Protein AF-A0A0C3IMR5-F1 (afdb_monomer_lite)

Organism: NCBI:txid870435

pLDDT: mean 88.44, std 12.61, range [38.0, 98.62]

Secondary structure (DSSP, 8-state):
----TTSPPPPSS---EEE-TTTTS---SS-TTTHHHHTTEEE-------STTPPTT---TT--TTGGG-----PPPSEEETT-PPPPHHHHHHHHIIIIIIIHHHHHHHHHT----HHHHHEETTTEEE-GGGTTHHHHHHHHHHHTT-TT-HHHHHHHHHHHHHHHHHTBPPBPTTSSBS-PPPHHHHHHHHHHHHHHHHHHHHHHHHHTSTT----TTT--SHHHHHHHS--TTSPBTTHHHHHHHHHHHHHHH-

Sequence (258 aa):
PNVSADMPPRPEFTPFTIPYLCVSKPYDGKGFRTYPERHGWIIHMKDEKCHVLCPPGICRDGMSLADIGHTRQAQPPILSRVDGMPVTASDKVAFLQAWLFFGVLTEVSALCGLELDVEVEFIVGNGSVSTAKLNGLPGRWFAAAVKKNRAGDPALMEHILSIARHAVLMLSEELAKDGTRRFEYTYAECRVLHSLDITARIVALHLLLHVYIPGFMVTNENGWGHERILKSVDWTGRECEGLDQLSDIAQTELAEQG

Foldseek 3Di:
DDDPPPDDPDWPDDKDKAFLLQPVPAAPLPAQPCRQVVVQKDAPAAQPPPDLLAAGRDDCPPPDPVRLQPPLAQDDDRMDGNVRDDDALSNLLNSLLRRLVVVLLSVLCVLLVHDDPLCVQFPDPPRMGMLPVLTCVLVSSQVSNVVVVNQLPLVSLVVLLVSLLVLLRSQFFHADNVSHGPHDDDLSSLVSLVSSLSSSVSSLSSLQSSCPPPPNDDDPVSNRDNSSSCSHSDCVSTDGHSPVVNVVVVVVVVVVVD

Radius of gyration: 18.88 Å; chains: 1; bounding box: 55×48×55 Å

Structure (mmCIF, N/CA/C/O backbone):
data_AF-A0A0C3IMR5-F1
#
_entry.id   AF-A0A0C3IMR5-F1
#
loop_
_atom_site.group_PDB
_atom_site.id
_atom_site.type_symbol
_atom_site.label_atom_id
_atom_site.label_alt_id
_atom_site.label_comp_id
_atom_site.label_asym_id
_atom_site.label_entity_id
_atom_site.label_seq_id
_atom_site.pdbx_PDB_ins_code
_atom_site.Cartn_x
_atom_site.Cartn_y
_atom_site.Cartn_z
_atom_site.occupancy
_atom_site.B_iso_or_equiv
_atom_site.auth_seq_id
_atom_site.auth_comp_id
_atom_site.auth_asym_id
_atom_site.auth_atom_id
_atom_site.pdbx_PDB_model_num
ATOM 1 N N . PRO A 1 1 ? 31.223 -9.316 -0.874 1.00 40.72 1 PRO A N 1
ATOM 2 C CA . PRO A 1 1 ? 30.746 -10.444 -0.039 1.00 40.72 1 PRO A CA 1
ATOM 3 C C . PRO A 1 1 ? 30.031 -11.475 -0.921 1.00 40.72 1 PRO A C 1
ATOM 5 O O . PRO A 1 1 ? 28.923 -11.221 -1.381 1.00 40.72 1 PRO A O 1
ATOM 8 N N . ASN A 1 2 ? 30.713 -12.580 -1.232 1.00 38.00 2 ASN A N 1
ATOM 9 C CA . ASN A 1 2 ? 30.142 -13.677 -2.012 1.00 38.00 2 ASN A CA 1
ATOM 10 C C . ASN A 1 2 ? 29.088 -14.387 -1.160 1.00 38.00 2 ASN A C 1
ATOM 12 O O . ASN A 1 2 ? 29.424 -15.067 -0.193 1.00 38.00 2 ASN A O 1
ATOM 16 N N . VAL A 1 3 ? 27.817 -14.184 -1.497 1.00 44.78 3 VAL A N 1
ATOM 17 C CA . VAL A 1 3 ? 26.710 -14.964 -0.943 1.00 44.78 3 VAL A CA 1
ATOM 18 C C . VAL A 1 3 ? 26.838 -16.373 -1.526 1.00 44.78 3 VAL A C 1
ATOM 20 O O . VAL A 1 3 ? 26.961 -16.525 -2.740 1.00 44.78 3 VAL A O 1
ATOM 23 N N . SER A 1 4 ? 26.902 -17.383 -0.656 1.00 45.69 4 SER A N 1
ATOM 24 C CA . SER A 1 4 ? 26.933 -18.799 -1.041 1.00 45.69 4 SER A CA 1
ATOM 25 C C . SER A 1 4 ? 25.805 -19.107 -2.030 1.00 45.69 4 SER A C 1
ATOM 27 O O . SER A 1 4 ? 24.658 -18.752 -1.763 1.00 45.69 4 SER A O 1
ATOM 29 N N . ALA A 1 5 ? 26.125 -19.776 -3.143 1.00 58.69 5 ALA A N 1
ATOM 30 C CA . ALA A 1 5 ? 25.176 -20.116 -4.207 1.00 58.69 5 ALA A CA 1
ATOM 31 C C . ALA A 1 5 ? 24.024 -21.040 -3.750 1.00 58.69 5 ALA A C 1
ATOM 33 O O . ALA A 1 5 ? 23.028 -21.146 -4.457 1.00 58.69 5 ALA A O 1
ATOM 34 N N . ASP A 1 6 ? 24.141 -21.649 -2.563 1.00 58.91 6 ASP A N 1
ATOM 35 C CA . ASP A 1 6 ? 23.158 -22.581 -1.992 1.00 58.91 6 ASP A CA 1
ATOM 36 C C . ASP A 1 6 ? 22.268 -21.976 -0.895 1.00 58.91 6 ASP A C 1
ATOM 38 O O . ASP A 1 6 ? 21.395 -22.662 -0.359 1.00 58.91 6 ASP A O 1
ATOM 42 N N . MET A 1 7 ? 22.462 -20.708 -0.515 1.00 49.25 7 MET A N 1
ATOM 43 C CA . MET A 1 7 ? 21.574 -20.084 0.467 1.00 49.25 7 MET A CA 1
ATOM 44 C C . MET A 1 7 ? 20.353 -19.506 -0.257 1.00 49.25 7 MET A C 1
ATOM 46 O O . MET A 1 7 ? 20.532 -18.648 -1.128 1.00 49.25 7 MET A O 1
ATOM 50 N N . PRO A 1 8 ? 19.116 -19.927 0.082 1.00 58.31 8 PRO A N 1
ATOM 51 C CA . PRO A 1 8 ? 17.936 -19.293 -0.481 1.00 58.31 8 PRO A CA 1
ATOM 52 C C . PRO A 1 8 ? 17.987 -17.793 -0.165 1.00 58.31 8 PRO A C 1
ATOM 54 O O . PRO A 1 8 ? 18.429 -17.415 0.929 1.00 58.31 8 PRO A O 1
ATOM 57 N N . PRO A 1 9 ? 17.581 -16.927 -1.109 1.00 70.44 9 PRO A N 1
ATOM 58 C CA . PRO A 1 9 ? 17.614 -15.492 -0.888 1.00 70.44 9 PRO A CA 1
ATOM 59 C C . PRO A 1 9 ? 16.839 -15.158 0.387 1.00 70.44 9 PRO A C 1
ATOM 61 O O . PRO A 1 9 ? 15.737 -15.665 0.612 1.00 70.44 9 PRO A O 1
ATOM 64 N N . ARG A 1 10 ? 17.449 -14.333 1.246 1.00 77.81 10 ARG A N 1
ATOM 65 C CA . ARG A 1 10 ? 16.814 -13.862 2.480 1.00 77.81 10 ARG A CA 1
ATOM 66 C C . ARG A 1 10 ? 15.474 -13.210 2.109 1.00 77.81 10 ARG A C 1
ATOM 68 O O . ARG A 1 10 ? 15.490 -12.335 1.242 1.00 77.81 10 ARG A O 1
ATOM 75 N N . PRO A 1 11 ? 14.355 -13.596 2.749 1.00 85.00 11 PRO A N 1
ATOM 76 C CA . PRO A 1 11 ? 13.071 -12.970 2.470 1.00 85.00 11 PRO A CA 1
ATOM 77 C C . PRO A 1 11 ? 13.135 -11.478 2.800 1.00 85.00 11 PRO A C 1
ATOM 79 O O . PRO A 1 11 ? 13.825 -11.071 3.742 1.00 85.00 11 PRO A O 1
ATOM 82 N N . GLU A 1 12 ? 12.406 -10.670 2.036 1.00 87.94 12 GLU A N 1
ATOM 83 C CA . GLU A 1 12 ? 12.331 -9.225 2.229 1.00 87.94 12 GLU A CA 1
ATOM 84 C C . GLU A 1 12 ? 11.765 -8.876 3.615 1.00 87.94 12 GLU A C 1
ATOM 86 O O . 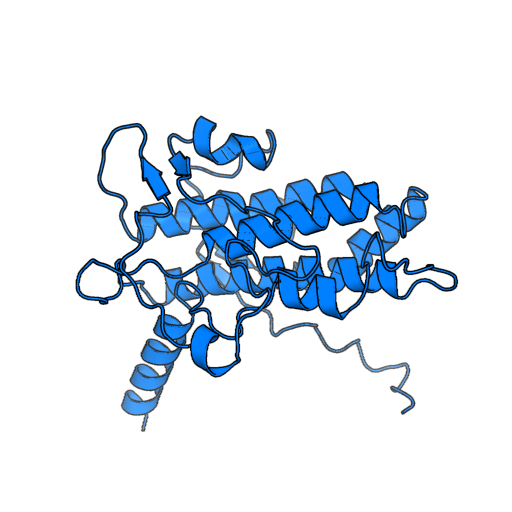GLU A 1 12 ? 12.185 -7.893 4.227 1.00 87.94 12 GLU A O 1
ATOM 91 N N . PHE A 1 13 ? 10.865 -9.713 4.141 1.00 92.56 13 PHE A N 1
ATOM 92 C CA . PHE A 1 13 ? 10.334 -9.626 5.501 1.00 92.56 13 PHE A CA 1
ATOM 93 C C . PHE A 1 13 ? 9.857 -10.997 6.017 1.00 92.56 13 PHE A C 1
ATOM 95 O O . PHE A 1 13 ? 9.664 -11.942 5.248 1.00 92.56 13 PHE A O 1
ATOM 102 N N . THR A 1 14 ? 9.637 -11.114 7.330 1.00 94.06 14 THR A N 1
ATOM 103 C CA . THR A 1 14 ? 9.107 -12.337 7.957 1.00 94.06 14 THR A CA 1
ATOM 104 C C . THR A 1 14 ? 7.616 -12.510 7.634 1.00 94.06 14 THR A C 1
ATOM 106 O O . THR A 1 14 ? 6.819 -11.674 8.060 1.00 94.06 14 THR A O 1
ATOM 109 N N . PRO A 1 15 ? 7.200 -13.579 6.927 1.00 95.56 15 PRO A N 1
ATOM 110 C CA . PRO A 1 15 ? 5.792 -13.824 6.622 1.00 95.56 15 PRO A CA 1
ATOM 111 C C . PRO A 1 15 ? 4.924 -14.023 7.862 1.00 95.56 15 PRO A C 1
ATOM 113 O O . PRO A 1 15 ? 5.365 -14.586 8.862 1.00 95.56 15 PRO A O 1
ATOM 116 N N . PHE A 1 16 ? 3.651 -13.655 7.751 1.00 96.00 16 PHE A N 1
ATOM 117 C CA . PHE A 1 16 ? 2.636 -13.903 8.769 1.00 96.00 16 PHE A CA 1
ATOM 118 C C . PHE A 1 16 ? 1.234 -13.985 8.151 1.00 96.00 16 PHE A C 1
ATOM 120 O O . PHE A 1 16 ? 1.027 -13.649 6.986 1.00 96.00 16 PHE A O 1
ATOM 127 N N . THR A 1 17 ? 0.260 -14.444 8.933 1.00 97.31 17 THR A N 1
ATOM 128 C CA . THR A 1 17 ? -1.151 -14.514 8.526 1.00 97.31 17 THR A CA 1
ATOM 129 C C . THR A 1 17 ? -1.990 -13.461 9.235 1.00 97.31 17 THR A C 1
ATOM 131 O O . THR A 1 17 ? -1.842 -13.264 10.437 1.00 97.31 17 THR A O 1
ATOM 134 N N . ILE A 1 18 ? -2.886 -12.796 8.517 1.00 97.62 18 ILE A N 1
ATOM 135 C CA . ILE A 1 18 ? -3.821 -11.792 9.048 1.00 97.62 18 ILE A CA 1
ATOM 136 C C . ILE A 1 18 ? -5.264 -12.263 8.844 1.00 97.62 18 ILE A C 1
ATOM 138 O O . ILE A 1 18 ? -5.503 -13.070 7.948 1.00 97.62 18 ILE A O 1
ATOM 142 N N . PRO A 1 19 ? -6.243 -11.781 9.623 1.00 97.75 19 PRO A N 1
ATOM 143 C CA . PRO A 1 19 ? -7.647 -12.080 9.349 1.00 97.75 19 PRO A CA 1
ATOM 144 C C . PRO A 1 19 ? -8.103 -11.491 8.005 1.00 97.75 19 PRO A C 1
ATOM 146 O O . PRO A 1 19 ? -7.651 -10.420 7.596 1.00 97.75 19 PRO A O 1
ATOM 149 N N . TYR A 1 20 ? -9.034 -12.167 7.332 1.00 97.44 20 TYR A N 1
ATOM 150 C CA . TYR A 1 20 ? -9.688 -11.673 6.120 1.00 97.44 20 TYR A CA 1
ATOM 151 C C . TYR A 1 20 ? -10.940 -10.858 6.480 1.00 97.44 20 TYR A C 1
ATOM 153 O O . TYR A 1 20 ? -12.072 -11.333 6.397 1.00 97.44 20 TYR A O 1
ATOM 161 N N . LEU A 1 21 ? -10.731 -9.619 6.930 1.00 97.31 21 LEU A N 1
ATOM 162 C CA . LEU A 1 21 ? -11.785 -8.749 7.460 1.00 97.31 21 LEU A CA 1
ATOM 163 C C . LEU A 1 21 ? -12.735 -8.225 6.378 1.00 97.31 21 LEU A C 1
ATOM 165 O O . LEU A 1 21 ? -13.889 -7.918 6.668 1.00 97.31 21 LEU A O 1
ATOM 169 N N . CYS A 1 22 ? -12.286 -8.145 5.126 1.00 96.69 22 CYS A N 1
ATOM 170 C CA . CYS A 1 22 ? -13.098 -7.624 4.029 1.00 96.69 22 CYS A CA 1
ATOM 171 C C . CYS A 1 22 ? -13.888 -8.670 3.234 1.00 96.69 22 CYS A C 1
ATOM 173 O O . CYS A 1 22 ? -14.381 -8.364 2.153 1.00 96.69 22 CYS A O 1
ATOM 175 N N . VAL A 1 23 ? -14.081 -9.876 3.776 1.00 94.06 23 VAL A N 1
ATOM 176 C CA . VAL A 1 23 ? -14.840 -10.958 3.119 1.00 94.06 23 VAL A CA 1
ATOM 177 C C . VAL A 1 23 ? -16.259 -10.548 2.692 1.00 94.06 23 VAL A C 1
ATOM 179 O O . VAL A 1 23 ? -16.765 -11.020 1.680 1.00 94.06 23 VAL A O 1
ATOM 182 N N . SER A 1 24 ? -16.908 -9.646 3.434 1.00 93.19 24 SER A N 1
ATOM 183 C CA . SER A 1 24 ? -18.265 -9.169 3.128 1.00 93.19 24 SER A CA 1
ATOM 184 C C . SER A 1 24 ? -18.311 -8.111 2.020 1.00 93.19 24 SER A C 1
ATOM 186 O O . SER A 1 24 ? -19.357 -7.913 1.402 1.00 93.19 24 SER A O 1
ATOM 188 N N . LYS A 1 25 ? -17.194 -7.416 1.783 1.00 94.88 25 LYS A N 1
ATOM 189 C CA . LYS A 1 25 ? -17.031 -6.353 0.782 1.00 94.88 25 LYS A CA 1
ATOM 190 C C . LYS A 1 25 ? -15.627 -6.460 0.167 1.00 94.88 25 LYS A C 1
ATOM 192 O O . LYS A 1 25 ? -14.770 -5.623 0.470 1.00 94.88 25 LYS A O 1
ATOM 197 N N . PRO A 1 26 ? -15.366 -7.516 -0.625 1.00 95.88 26 PRO A N 1
ATOM 198 C CA . PRO A 1 26 ? -14.057 -7.742 -1.221 1.00 95.88 26 PRO A CA 1
ATOM 199 C C . PRO A 1 26 ? -13.749 -6.688 -2.289 1.00 95.88 26 PRO A C 1
ATOM 201 O O . PRO A 1 26 ? -14.640 -5.990 -2.779 1.00 95.88 26 PRO A O 1
ATOM 204 N N . TYR A 1 27 ? -12.478 -6.596 -2.684 1.00 96.94 27 TYR A N 1
ATOM 205 C CA . TYR A 1 27 ? -12.090 -5.757 -3.814 1.00 96.94 27 TYR A CA 1
ATOM 206 C C . TYR A 1 27 ? -12.767 -6.237 -5.102 1.00 96.94 27 TYR A C 1
ATOM 208 O O . TYR A 1 27 ? -12.747 -7.423 -5.413 1.00 96.94 27 TYR A O 1
ATOM 216 N N . ASP A 1 28 ? -13.347 -5.314 -5.868 1.00 94.81 28 ASP A N 1
ATOM 217 C CA . ASP A 1 28 ? -14.206 -5.655 -7.010 1.00 94.81 28 ASP A CA 1
ATOM 218 C C . ASP A 1 28 ? -13.469 -5.749 -8.356 1.00 94.81 28 ASP A C 1
ATOM 220 O O . ASP A 1 28 ? -14.095 -6.021 -9.381 1.00 94.81 28 ASP A O 1
ATOM 224 N N . GLY A 1 29 ? -12.161 -5.472 -8.381 1.00 94.25 29 GLY A N 1
ATOM 225 C CA . GLY A 1 29 ? -11.344 -5.498 -9.597 1.00 94.25 29 GLY A CA 1
ATOM 226 C C . GLY A 1 29 ? -11.632 -4.370 -10.598 1.00 94.25 29 GLY A C 1
ATOM 227 O O . GLY A 1 29 ? -11.031 -4.348 -11.668 1.00 94.25 29 GLY A O 1
ATOM 228 N N . LYS A 1 30 ? -12.517 -3.409 -10.291 1.00 93.88 30 LYS A N 1
ATOM 229 C CA . LYS A 1 30 ? -12.993 -2.380 -11.246 1.00 93.88 30 LYS A CA 1
ATOM 230 C C . LYS A 1 30 ? -12.206 -1.066 -11.180 1.00 93.88 30 LYS A C 1
ATOM 232 O O . LYS A 1 30 ? -12.743 0.013 -11.438 1.00 93.88 30 LYS A O 1
ATOM 237 N N . GLY A 1 31 ? -10.931 -1.157 -10.823 1.00 94.00 31 GLY A N 1
ATOM 238 C CA . GLY A 1 31 ? -9.993 -0.040 -10.785 1.00 94.00 31 GLY A CA 1
ATOM 239 C C . GLY A 1 31 ? -9.795 0.548 -9.392 1.00 94.00 31 GLY A C 1
ATOM 240 O O . GLY A 1 31 ? -10.754 0.815 -8.654 1.00 94.00 31 GLY A O 1
ATOM 241 N N . PHE A 1 32 ? -8.522 0.789 -9.076 1.00 96.75 32 PHE A N 1
ATOM 242 C CA . PHE A 1 32 ? -8.058 1.194 -7.752 1.00 96.75 32 PHE A CA 1
ATOM 243 C C . PHE A 1 32 ? -8.600 2.559 -7.304 1.00 96.75 32 PHE A C 1
ATOM 245 O O . PHE A 1 32 ? -9.032 2.716 -6.166 1.00 96.75 32 PHE A O 1
ATOM 252 N N . ARG A 1 33 ? -8.601 3.565 -8.188 1.00 95.56 33 ARG A N 1
ATOM 253 C CA . ARG A 1 33 ? -8.923 4.964 -7.829 1.00 95.56 33 ARG A CA 1
ATOM 254 C C . ARG A 1 33 ? -10.390 5.202 -7.498 1.00 95.56 33 ARG A C 1
ATOM 256 O O . ARG A 1 33 ? -10.704 6.055 -6.680 1.00 95.56 33 ARG A O 1
ATOM 263 N N . THR A 1 34 ? -11.272 4.468 -8.157 1.00 96.25 34 THR A N 1
ATOM 264 C CA . THR A 1 34 ? -12.724 4.646 -8.079 1.00 96.25 34 THR A CA 1
ATOM 265 C C . THR A 1 34 ? -13.374 3.664 -7.098 1.00 96.25 34 THR A C 1
ATOM 267 O O . THR A 1 34 ? -14.571 3.762 -6.838 1.00 96.25 34 THR A O 1
ATOM 270 N N . TYR A 1 35 ? -12.598 2.736 -6.520 1.00 97.44 35 TYR A N 1
ATOM 271 C CA . TYR A 1 35 ? -13.080 1.766 -5.534 1.00 97.44 35 TYR A CA 1
ATOM 272 C C . TYR A 1 35 ? -13.760 2.408 -4.310 1.00 97.44 35 TYR A C 1
ATOM 274 O O . TYR A 1 35 ? -14.861 1.957 -3.979 1.00 97.44 35 TYR A O 1
ATOM 282 N N . PRO A 1 36 ? -13.200 3.460 -3.668 1.00 97.19 36 PRO A N 1
ATOM 283 C CA . PRO A 1 36 ? -13.832 4.082 -2.503 1.00 97.19 36 PRO A CA 1
ATOM 284 C C . PRO A 1 36 ? -15.257 4.568 -2.776 1.00 97.19 36 PRO A C 1
ATOM 286 O O . PRO A 1 36 ? -16.185 4.186 -2.065 1.00 97.19 36 PRO A O 1
ATOM 289 N N . GLU A 1 37 ? -15.440 5.336 -3.852 1.00 96.50 37 GLU A N 1
ATOM 290 C CA . GLU A 1 37 ? -16.731 5.915 -4.234 1.00 96.50 37 GLU A CA 1
ATOM 291 C C . GLU A 1 37 ? -17.778 4.822 -4.480 1.00 96.50 37 GLU A C 1
ATOM 293 O O . GLU A 1 37 ? -18.876 4.874 -3.925 1.00 96.50 37 GLU A O 1
ATOM 298 N N . ARG A 1 38 ? -17.405 3.764 -5.217 1.00 96.75 38 ARG A N 1
ATOM 299 C CA . ARG A 1 38 ? -18.288 2.612 -5.469 1.00 96.75 38 ARG A CA 1
ATOM 300 C C . ARG A 1 38 ? -18.726 1.888 -4.196 1.00 96.75 38 ARG A C 1
ATOM 302 O O . ARG A 1 38 ? -19.782 1.264 -4.194 1.00 96.75 38 ARG A O 1
ATOM 309 N N . HIS A 1 39 ? -17.940 1.976 -3.123 1.00 97.06 39 HIS A N 1
ATOM 310 C CA . HIS A 1 39 ? -18.208 1.307 -1.847 1.00 97.06 39 HIS A CA 1
ATOM 311 C C . HIS A 1 39 ? -18.713 2.270 -0.760 1.00 97.06 39 HIS A C 1
ATOM 313 O O . HIS A 1 39 ? -18.765 1.916 0.426 1.00 97.06 39 HIS A O 1
ATOM 319 N N . GLY A 1 40 ? -19.138 3.473 -1.159 1.00 97.00 40 GLY A N 1
ATOM 320 C CA . GLY A 1 40 ? -19.750 4.461 -0.274 1.00 97.00 40 GLY A CA 1
ATOM 321 C C . GLY A 1 40 ? -18.758 5.137 0.669 1.00 97.00 40 GLY A C 1
ATOM 322 O O . GLY A 1 40 ? -19.140 5.502 1.782 1.00 97.00 40 GLY A O 1
ATOM 323 N N . TRP A 1 41 ? -17.501 5.279 0.248 1.00 97.38 41 TRP A N 1
ATOM 324 C CA . TRP A 1 41 ? -16.454 5.988 0.978 1.00 97.38 41 TRP A CA 1
ATOM 325 C C . TRP A 1 41 ? -16.097 7.304 0.294 1.00 97.38 41 TRP A C 1
ATOM 327 O O . TRP A 1 41 ? -15.976 7.382 -0.927 1.00 97.38 41 TRP A O 1
ATOM 337 N N . ILE A 1 42 ? -15.895 8.331 1.112 1.00 96.06 42 ILE A N 1
ATOM 338 C CA . ILE A 1 42 ? -15.412 9.650 0.717 1.00 96.06 42 ILE A CA 1
ATOM 339 C C . ILE A 1 42 ? -13.986 9.785 1.241 1.00 96.06 42 ILE A C 1
ATOM 341 O O . ILE A 1 42 ? -13.739 9.562 2.428 1.00 96.06 42 ILE A O 1
ATOM 345 N N . ILE A 1 43 ? -13.066 10.155 0.350 1.00 94.38 43 ILE A N 1
ATOM 346 C CA . ILE A 1 43 ? -11.666 10.427 0.677 1.00 94.38 43 ILE A CA 1
ATOM 347 C C . ILE A 1 43 ? -11.477 11.941 0.769 1.00 94.38 43 ILE A C 1
ATOM 349 O O . ILE A 1 43 ? -11.697 12.650 -0.215 1.00 94.38 43 ILE A O 1
ATOM 353 N N . HIS A 1 44 ? -11.056 12.437 1.930 1.00 91.25 44 HIS A N 1
ATOM 354 C CA . HIS A 1 44 ? -10.843 13.875 2.154 1.00 91.25 44 HIS A CA 1
ATOM 355 C C . HIS A 1 44 ? -9.402 14.308 1.896 1.00 91.25 44 HIS A C 1
ATOM 357 O O . HIS A 1 44 ? -9.148 15.463 1.561 1.00 91.25 44 HIS A O 1
ATOM 363 N N . MET A 1 45 ? -8.454 13.379 2.017 1.00 86.75 45 MET A N 1
ATOM 364 C CA . MET A 1 45 ? -7.040 13.649 1.780 1.00 86.75 45 MET A CA 1
ATOM 365 C C . MET A 1 45 ? -6.657 13.555 0.304 1.00 86.75 45 MET A C 1
ATOM 367 O O . MET A 1 45 ? -7.047 12.628 -0.409 1.00 86.75 45 MET A O 1
ATOM 371 N N . LYS A 1 46 ? -5.809 14.487 -0.136 1.00 85.12 46 LYS A N 1
ATOM 372 C CA . LYS A 1 46 ? -5.224 14.502 -1.478 1.00 85.12 46 LYS A CA 1
ATOM 373 C C . LYS A 1 46 ? -3.706 14.565 -1.398 1.00 85.12 46 LYS A C 1
ATOM 375 O O . LYS A 1 46 ? -3.133 15.187 -0.510 1.00 85.12 46 LYS A O 1
ATOM 380 N N . ASP A 1 47 ? -3.059 13.890 -2.340 1.00 85.62 47 ASP A N 1
ATOM 381 C CA . ASP A 1 47 ? -1.619 14.014 -2.534 1.00 85.62 47 ASP A CA 1
ATOM 382 C C . ASP A 1 47 ? -1.358 15.228 -3.428 1.00 85.62 47 ASP A C 1
ATOM 384 O O . ASP A 1 47 ? -1.559 15.160 -4.638 1.00 85.62 47 ASP A O 1
ATOM 388 N N . GLU A 1 48 ? -0.939 16.335 -2.818 1.00 77.25 48 GLU A N 1
ATOM 389 C CA . GLU A 1 48 ? -0.698 17.615 -3.499 1.00 77.25 48 GLU A CA 1
ATOM 390 C C . GLU A 1 48 ? 0.450 17.554 -4.523 1.00 77.25 48 GLU A C 1
ATOM 392 O O . GLU A 1 48 ? 0.518 18.390 -5.419 1.00 77.25 48 GLU A O 1
ATOM 397 N N . LYS A 1 49 ? 1.366 16.575 -4.404 1.00 80.69 49 LYS A N 1
ATOM 398 C CA . LYS A 1 49 ? 2.526 16.381 -5.303 1.00 80.69 49 LYS A CA 1
ATOM 399 C C . LYS A 1 49 ? 3.296 17.674 -5.634 1.00 80.69 49 LYS A C 1
ATOM 401 O O . LYS A 1 49 ? 3.786 17.841 -6.747 1.00 80.69 49 LYS A O 1
ATOM 406 N N . CYS A 1 50 ? 3.429 18.578 -4.664 1.00 83.12 50 CYS A N 1
ATOM 407 C CA . CYS A 1 50 ? 3.998 19.910 -4.880 1.00 83.12 50 CYS A CA 1
ATOM 408 C C . CYS A 1 50 ? 5.451 19.893 -5.391 1.00 83.12 50 CYS A C 1
ATOM 410 O O . CYS A 1 50 ? 5.806 20.713 -6.230 1.00 83.12 50 CYS A O 1
ATOM 412 N N . HIS A 1 51 ? 6.273 18.940 -4.935 1.00 86.38 51 HIS A N 1
ATOM 413 C CA . HIS A 1 51 ? 7.637 18.728 -5.425 1.00 86.38 51 HIS A CA 1
ATOM 414 C C . HIS A 1 51 ? 7.950 17.238 -5.555 1.00 86.38 51 HIS A C 1
ATOM 416 O O . HIS A 1 51 ? 7.428 16.413 -4.803 1.00 86.38 51 HIS A O 1
ATOM 422 N N . VAL A 1 52 ? 8.881 16.903 -6.452 1.00 84.38 52 VAL A N 1
ATOM 423 C CA . VAL A 1 52 ? 9.274 15.520 -6.778 1.00 84.38 52 VAL A CA 1
ATOM 424 C C . VAL A 1 52 ? 9.725 14.713 -5.552 1.00 84.38 52 VAL A C 1
ATOM 426 O O . VAL A 1 52 ? 9.478 13.510 -5.485 1.00 84.38 52 VAL A O 1
ATOM 429 N N . LEU A 1 53 ? 10.348 15.372 -4.570 1.00 86.12 53 LEU A N 1
ATOM 430 C CA . LEU A 1 53 ? 10.851 14.746 -3.342 1.00 86.12 53 LEU A CA 1
ATOM 431 C C . LEU A 1 53 ? 9.926 14.922 -2.128 1.00 86.12 53 LEU A C 1
ATOM 433 O O . LEU A 1 53 ? 10.274 14.467 -1.040 1.00 86.12 53 LEU A O 1
ATOM 437 N N . CYS A 1 54 ? 8.774 15.584 -2.264 1.00 86.06 54 CYS A N 1
ATOM 438 C CA . CYS A 1 54 ? 7.864 15.744 -1.132 1.00 86.06 54 CYS A CA 1
ATOM 439 C C . CYS A 1 54 ? 7.137 14.423 -0.826 1.00 86.06 54 CYS A C 1
ATOM 441 O O . CYS A 1 54 ? 6.606 13.791 -1.748 1.00 86.06 54 CYS A O 1
ATOM 443 N N . PRO A 1 55 ? 7.072 13.994 0.447 1.00 84.19 55 PRO A N 1
ATOM 444 C CA . PRO A 1 55 ? 6.283 12.829 0.836 1.00 84.19 55 PRO A CA 1
ATOM 445 C C . PRO A 1 55 ? 4.778 13.062 0.588 1.00 84.19 55 PRO A C 1
ATOM 447 O O . PRO A 1 55 ? 4.347 14.207 0.420 1.00 84.19 55 PRO A O 1
ATOM 450 N N . PRO A 1 56 ? 3.945 12.007 0.557 1.00 85.19 56 PRO A N 1
ATOM 451 C CA . PRO A 1 56 ? 2.515 12.140 0.260 1.00 85.19 56 PRO A CA 1
ATOM 452 C C . PRO A 1 56 ? 1.801 13.083 1.233 1.00 85.19 56 PRO A C 1
ATOM 454 O O . PRO A 1 56 ? 1.819 12.840 2.428 1.00 85.19 56 PRO A O 1
ATOM 457 N N . GLY A 1 57 ? 1.168 14.161 0.775 1.00 81.38 57 GLY A N 1
ATOM 458 C CA . GLY A 1 57 ? 0.384 15.057 1.650 1.00 81.38 57 GLY A CA 1
ATOM 459 C C . GLY A 1 57 ? 1.171 15.980 2.600 1.00 81.38 57 GLY A C 1
ATOM 460 O O . GLY A 1 57 ? 0.548 16.658 3.408 1.00 81.38 57 GLY A O 1
ATOM 461 N N . ILE A 1 58 ? 2.510 16.048 2.524 1.00 78.88 58 ILE A N 1
ATOM 462 C CA . ILE A 1 58 ? 3.308 17.047 3.266 1.00 78.88 58 ILE A CA 1
ATOM 463 C C . ILE A 1 58 ? 4.343 17.675 2.330 1.00 78.88 58 ILE A C 1
ATOM 465 O O . ILE A 1 58 ? 5.171 16.973 1.747 1.00 78.88 58 ILE A O 1
ATOM 469 N N . CYS A 1 59 ? 4.339 19.006 2.229 1.00 82.69 59 CYS A N 1
ATOM 470 C CA . CYS A 1 59 ? 5.426 19.746 1.594 1.00 82.69 59 CYS A CA 1
ATOM 471 C C . CYS A 1 59 ? 6.594 19.879 2.579 1.00 82.69 59 CYS A C 1
ATOM 473 O O . CYS A 1 59 ? 6.390 20.359 3.688 1.00 82.69 59 CYS A O 1
ATOM 475 N N . ARG A 1 60 ? 7.802 19.469 2.177 1.00 76.88 60 ARG A N 1
ATOM 476 C CA . ARG A 1 60 ? 9.040 19.655 2.962 1.00 76.88 60 ARG A CA 1
ATOM 477 C C . ARG A 1 60 ? 9.967 20.723 2.384 1.00 76.88 60 ARG A C 1
ATOM 479 O O . ARG A 1 60 ? 11.076 20.896 2.880 1.00 76.88 60 ARG A O 1
ATOM 486 N N . ASP A 1 61 ? 9.551 21.400 1.319 1.00 78.19 61 ASP A N 1
ATOM 487 C CA . ASP A 1 61 ? 10.381 22.429 0.705 1.00 78.19 61 ASP A CA 1
ATOM 488 C C . ASP A 1 61 ? 10.553 23.621 1.655 1.00 78.19 61 ASP A C 1
ATOM 490 O O . ASP A 1 61 ? 9.585 24.095 2.251 1.00 78.19 61 ASP A O 1
ATOM 494 N N . GLY A 1 62 ? 11.801 24.044 1.857 1.00 71.44 62 GLY A N 1
ATOM 495 C CA . GLY A 1 62 ? 12.158 25.126 2.780 1.00 71.44 62 GLY A CA 1
ATOM 496 C C . GLY A 1 62 ? 11.964 24.846 4.280 1.00 71.44 62 GLY A C 1
ATOM 497 O O . GLY A 1 62 ? 12.214 25.749 5.075 1.00 71.44 62 GLY A O 1
ATOM 498 N N . MET A 1 63 ? 11.552 23.637 4.692 1.00 73.25 63 MET A N 1
ATOM 499 C CA . MET A 1 63 ? 11.389 23.283 6.112 1.00 73.25 63 MET A CA 1
ATOM 500 C C . MET A 1 63 ? 12.710 22.836 6.746 1.00 73.25 63 MET A C 1
ATOM 502 O O . MET A 1 63 ? 13.444 22.026 6.174 1.00 73.25 63 MET A O 1
ATOM 506 N N . SER A 1 64 ? 12.996 23.306 7.963 1.00 69.25 64 SER A N 1
ATOM 507 C CA . SER A 1 64 ? 14.091 22.758 8.766 1.00 69.25 64 SER A CA 1
ATOM 508 C C . SER A 1 64 ? 13.682 21.425 9.410 1.00 69.25 64 SER A C 1
ATOM 510 O O . SER A 1 64 ? 12.498 21.137 9.575 1.00 69.25 64 SER A O 1
ATOM 512 N N . LEU A 1 65 ? 14.654 20.605 9.831 1.00 63.41 65 LEU A N 1
ATOM 513 C CA . LEU A 1 65 ? 14.377 19.364 10.578 1.00 63.41 65 LEU A CA 1
ATOM 514 C C . LEU A 1 65 ? 13.562 19.611 11.862 1.00 63.41 65 LEU A C 1
ATOM 516 O O . LEU A 1 65 ? 12.813 18.730 12.276 1.00 63.41 65 LEU A O 1
ATOM 520 N N . ALA A 1 66 ? 13.684 20.797 12.468 1.00 62.91 66 ALA A N 1
ATOM 521 C CA . ALA A 1 66 ? 12.913 21.180 13.647 1.00 62.91 66 ALA A CA 1
ATOM 522 C C . ALA A 1 66 ? 11.429 21.429 13.317 1.00 62.91 66 ALA A C 1
ATOM 524 O O . ALA A 1 66 ? 10.563 21.124 14.131 1.00 62.91 66 ALA A O 1
ATOM 525 N N . ASP A 1 67 ? 11.119 21.902 12.107 1.00 64.19 67 ASP A N 1
ATOM 526 C CA . ASP A 1 67 ? 9.745 22.209 11.686 1.00 64.19 67 ASP A CA 1
ATOM 527 C C . ASP A 1 67 ? 8.939 20.945 11.342 1.00 64.19 67 ASP A C 1
ATOM 529 O O . ASP A 1 67 ? 7.710 20.941 11.415 1.00 64.19 67 ASP A O 1
ATOM 533 N N . ILE A 1 68 ? 9.626 19.845 11.009 1.00 61.47 68 ILE A N 1
ATOM 534 C CA . ILE A 1 68 ? 9.009 18.566 10.621 1.00 61.47 68 ILE A CA 1
ATOM 535 C C . ILE A 1 68 ? 8.355 17.856 11.825 1.00 61.47 68 ILE A C 1
ATOM 537 O O . ILE A 1 68 ? 7.442 17.057 11.637 1.00 61.47 68 ILE A O 1
ATOM 541 N N . GLY A 1 69 ? 8.781 18.151 13.060 1.00 55.47 69 GLY A N 1
ATOM 542 C CA . GLY A 1 69 ? 8.338 17.441 14.269 1.00 55.47 69 GLY A CA 1
ATOM 543 C C . GLY A 1 69 ? 7.093 17.998 14.975 1.00 55.47 69 GLY A C 1
ATOM 544 O O . GLY A 1 69 ? 6.661 17.410 15.964 1.00 55.47 69 GLY A O 1
ATOM 545 N N . HIS A 1 70 ? 6.524 19.127 14.532 1.00 48.72 70 HIS A N 1
ATOM 546 C CA . HIS A 1 70 ? 5.635 19.942 15.382 1.00 48.72 70 HIS A CA 1
ATOM 547 C C . HIS A 1 70 ? 4.170 20.080 14.947 1.00 48.72 70 HIS A C 1
ATOM 549 O O . HIS A 1 70 ? 3.426 20.844 15.561 1.00 48.72 70 HIS A O 1
ATOM 555 N N . THR A 1 71 ? 3.688 19.325 13.964 1.00 53.16 71 THR A N 1
ATOM 556 C CA . THR A 1 71 ? 2.295 19.453 13.497 1.00 53.16 71 THR A CA 1
ATOM 557 C C . THR A 1 71 ? 1.451 18.203 13.748 1.00 53.16 71 THR A C 1
ATOM 559 O O . THR A 1 71 ? 0.753 17.724 12.860 1.00 53.16 71 THR A O 1
ATOM 562 N N . ARG A 1 72 ? 1.397 17.738 15.009 1.00 55.81 72 ARG A N 1
ATOM 563 C CA . ARG A 1 72 ? 0.239 16.971 15.522 1.00 55.81 72 ARG A CA 1
ATOM 564 C C . ARG A 1 72 ? -0.959 17.912 15.686 1.00 55.81 72 ARG A C 1
ATOM 566 O O . ARG A 1 72 ? -1.386 18.230 16.791 1.00 55.81 72 ARG A O 1
ATOM 573 N N . GLN A 1 73 ? -1.447 18.452 14.578 1.00 58.38 73 GLN A N 1
ATOM 574 C CA . GLN A 1 73 ? -2.693 19.205 14.573 1.00 58.38 73 GLN A CA 1
ATOM 575 C C . GLN A 1 73 ? -3.832 18.255 14.247 1.00 58.38 73 GLN A C 1
ATOM 577 O O . GLN A 1 73 ? -3.683 17.364 13.413 1.00 58.38 73 GLN A O 1
ATOM 582 N N . ALA A 1 74 ? -4.972 18.467 14.897 1.00 62.12 74 ALA A N 1
ATOM 583 C CA . ALA A 1 74 ? -6.204 17.779 14.562 1.00 62.12 74 ALA A CA 1
ATOM 584 C C . ALA A 1 74 ? -6.509 17.983 13.073 1.00 62.12 74 ALA A C 1
ATOM 586 O O . ALA A 1 74 ? -6.805 19.100 12.641 1.00 62.12 74 ALA A O 1
ATOM 587 N N . GLN A 1 75 ? -6.409 16.912 12.292 1.00 65.81 75 GLN A N 1
ATOM 588 C CA . GLN A 1 75 ? -6.744 16.942 10.877 1.00 65.81 75 GLN A CA 1
ATOM 589 C C . GLN A 1 75 ? -8.216 16.561 10.682 1.00 65.81 75 GLN A C 1
ATOM 591 O O . GLN A 1 75 ? -8.791 15.831 11.499 1.00 65.81 75 GLN A O 1
ATOM 596 N N . PRO A 1 76 ? -8.874 17.068 9.625 1.00 73.19 76 PRO A N 1
ATOM 597 C CA . PRO A 1 76 ? -10.160 16.523 9.217 1.00 73.19 76 PRO A CA 1
ATOM 598 C C . PRO A 1 76 ? -10.044 15.003 8.982 1.00 73.19 76 PRO A C 1
ATOM 600 O O . PRO A 1 76 ? -8.959 14.529 8.639 1.00 73.19 76 PRO A O 1
ATOM 603 N N . PRO A 1 77 ? -11.142 14.239 9.163 1.00 84.38 77 PRO A N 1
ATOM 604 C CA . PRO A 1 77 ? -11.135 12.798 8.928 1.00 84.38 77 PRO A CA 1
ATOM 605 C C . PRO A 1 77 ? -10.563 12.478 7.548 1.00 84.38 77 PRO A C 1
ATOM 607 O O . PRO A 1 77 ? -10.946 13.129 6.579 1.00 84.38 77 PRO A O 1
ATOM 610 N N . ILE A 1 78 ? -9.712 11.460 7.437 1.00 90.06 78 ILE A N 1
ATOM 611 C CA . ILE A 1 78 ? -9.196 11.010 6.131 1.00 90.06 78 ILE A CA 1
ATOM 612 C C . ILE A 1 78 ? -10.334 10.380 5.325 1.00 90.06 78 ILE A C 1
ATOM 614 O O . ILE A 1 78 ? -10.453 10.602 4.116 1.00 90.06 78 ILE A O 1
ATOM 618 N N . LEU A 1 79 ? -11.191 9.629 6.019 1.00 93.06 79 LEU A N 1
ATOM 619 C CA . LEU A 1 79 ? -12.280 8.843 5.457 1.00 93.06 79 LEU A CA 1
ATOM 620 C C . LEU A 1 79 ? -13.616 9.219 6.102 1.00 93.06 79 LEU A C 1
ATOM 622 O O . LEU A 1 79 ? -13.715 9.399 7.316 1.00 93.06 79 LEU A O 1
ATOM 626 N N . SER A 1 80 ? -14.677 9.263 5.302 1.00 94.75 80 SER A N 1
ATOM 627 C CA . SER A 1 80 ? -16.051 9.249 5.814 1.00 94.75 80 SER A CA 1
ATOM 628 C C . SER A 1 80 ? -16.966 8.398 4.942 1.00 94.75 80 SER A C 1
ATOM 630 O O . SER A 1 80 ? -16.636 8.063 3.805 1.00 94.75 80 SER A O 1
ATOM 632 N N . ARG A 1 81 ? -18.140 8.051 5.469 1.00 96.69 81 ARG A N 1
ATOM 633 C CA . ARG A 1 81 ? -19.164 7.318 4.724 1.00 96.69 81 ARG A CA 1
ATOM 634 C C . ARG A 1 81 ? -20.086 8.274 3.968 1.00 96.69 81 ARG A C 1
ATOM 636 O O . ARG A 1 81 ? -20.420 9.342 4.477 1.00 96.69 81 ARG A O 1
ATOM 643 N N . VAL A 1 82 ? -20.527 7.873 2.775 1.00 96.56 82 VAL A N 1
ATOM 644 C CA . VAL A 1 82 ? -21.526 8.616 1.976 1.00 96.56 82 VAL A CA 1
ATOM 645 C C . VAL A 1 82 ? -22.900 8.617 2.653 1.00 96.56 82 VAL A C 1
ATOM 647 O O . VAL A 1 82 ? -23.626 9.601 2.575 1.00 96.56 82 VAL A O 1
ATOM 650 N N . ASP A 1 83 ? -23.238 7.531 3.349 1.00 95.56 83 ASP A N 1
ATOM 651 C CA . ASP A 1 83 ? -24.490 7.376 4.102 1.00 95.56 83 ASP A CA 1
ATOM 652 C C . ASP A 1 83 ? -24.531 8.206 5.405 1.00 95.56 83 ASP A C 1
ATOM 654 O O . ASP A 1 83 ? -25.545 8.213 6.099 1.00 95.56 83 ASP A O 1
ATOM 658 N N . GLY A 1 84 ? -23.447 8.919 5.735 1.00 94.12 84 GLY A N 1
ATOM 659 C CA . GLY A 1 84 ? -23.329 9.731 6.946 1.00 94.12 84 GLY A CA 1
ATOM 660 C C . GLY A 1 84 ? -23.128 8.924 8.231 1.00 94.12 84 GLY A C 1
ATOM 661 O O . GLY A 1 84 ? -23.023 9.525 9.301 1.00 94.12 84 GLY A O 1
ATOM 662 N N . MET A 1 85 ? -23.047 7.591 8.153 1.00 95.00 85 MET A N 1
ATOM 663 C CA . MET A 1 85 ? -22.828 6.756 9.327 1.00 95.00 85 MET A CA 1
ATOM 664 C C . MET A 1 85 ? -21.416 6.965 9.893 1.00 95.00 85 MET A C 1
ATOM 666 O O . MET A 1 85 ? -20.459 7.152 9.129 1.00 95.00 85 MET A O 1
ATOM 670 N N . PRO A 1 86 ? -21.255 6.913 11.229 1.00 93.88 86 PRO A N 1
ATOM 671 C CA . PRO A 1 86 ? -19.939 6.936 11.849 1.00 93.88 86 PRO A CA 1
ATOM 672 C C . PRO A 1 86 ? -19.061 5.798 11.323 1.00 93.88 86 PRO A C 1
ATOM 674 O O . PRO A 1 86 ? -19.520 4.669 11.168 1.00 93.88 86 PRO A O 1
ATOM 677 N N . VAL A 1 87 ? -17.788 6.096 11.073 1.00 94.62 87 VAL A N 1
ATOM 678 C CA . VAL A 1 87 ? -16.786 5.083 10.725 1.00 94.62 87 VAL A CA 1
ATOM 679 C C . VAL A 1 87 ? -16.330 4.404 12.012 1.00 94.62 87 VAL A C 1
ATOM 681 O O . VAL A 1 87 ? -15.883 5.092 12.928 1.00 94.62 87 VAL A O 1
ATOM 684 N N . THR A 1 88 ? -16.426 3.077 12.082 1.00 95.62 88 THR A N 1
ATOM 685 C CA . THR A 1 88 ? -15.808 2.284 13.157 1.00 95.62 88 THR A CA 1
ATOM 686 C C . THR A 1 88 ? -14.383 1.866 12.778 1.00 95.62 88 THR A C 1
ATOM 688 O O . THR A 1 88 ? -14.024 1.870 11.597 1.00 95.62 88 THR A O 1
ATOM 691 N N . ALA A 1 89 ? -13.570 1.481 13.769 1.00 95.19 89 ALA A N 1
ATOM 692 C CA . ALA A 1 89 ? -12.224 0.948 13.536 1.00 95.19 89 ALA A CA 1
ATOM 693 C C . ALA A 1 89 ? -12.263 -0.258 12.580 1.00 95.19 89 ALA A C 1
ATOM 695 O O . ALA A 1 89 ? -11.580 -0.265 11.554 1.00 95.19 89 ALA A O 1
ATOM 696 N N . SER A 1 90 ? -13.152 -1.218 12.845 1.00 96.56 90 SER A N 1
ATOM 697 C CA . SER A 1 90 ? -13.301 -2.421 12.025 1.00 96.56 90 SER A CA 1
ATOM 698 C C . SER A 1 90 ? -13.791 -2.121 10.607 1.00 96.56 90 SER A C 1
ATOM 700 O O . SER A 1 90 ? -13.272 -2.707 9.656 1.00 96.56 90 SER A O 1
ATOM 702 N N . ASP A 1 91 ? -14.726 -1.175 10.431 1.00 95.88 91 ASP A N 1
ATOM 703 C CA . ASP A 1 91 ? -15.162 -0.743 9.095 1.00 95.88 91 ASP A CA 1
ATOM 704 C C . ASP A 1 91 ? -14.000 -0.152 8.293 1.00 95.88 91 ASP A C 1
ATOM 706 O O . ASP A 1 91 ? -13.828 -0.487 7.117 1.00 95.88 91 ASP A O 1
ATOM 710 N N . LYS A 1 92 ? -13.193 0.712 8.928 1.00 96.44 92 LYS A N 1
ATOM 711 C CA . LYS A 1 92 ? -12.011 1.324 8.312 1.00 96.44 92 LYS A CA 1
ATOM 712 C C . LYS A 1 92 ? -10.997 0.255 7.920 1.00 96.44 92 LYS A C 1
ATOM 714 O O . LYS A 1 92 ? -10.593 0.218 6.760 1.00 96.44 92 LYS A O 1
ATOM 719 N N . VAL A 1 93 ? -10.616 -0.641 8.832 1.00 97.56 93 VAL A N 1
ATOM 720 C CA . VAL A 1 93 ? -9.590 -1.659 8.549 1.00 97.56 93 VAL A CA 1
ATOM 721 C C . VAL A 1 93 ? -10.053 -2.644 7.476 1.00 97.56 93 VAL A C 1
ATOM 723 O O . VAL A 1 93 ? -9.284 -2.941 6.563 1.00 97.56 93 VAL A O 1
ATOM 726 N N . ALA A 1 94 ? -11.307 -3.106 7.512 1.00 98.06 94 ALA A N 1
ATOM 727 C CA . ALA A 1 94 ? -11.845 -3.969 6.461 1.00 98.06 94 ALA A CA 1
ATOM 728 C C . ALA A 1 94 ? -11.842 -3.256 5.098 1.00 98.06 94 ALA A C 1
ATOM 730 O O . ALA A 1 94 ? -11.365 -3.800 4.101 1.00 98.06 94 ALA A O 1
ATOM 731 N N . PHE A 1 95 ? -12.301 -2.005 5.041 1.00 98.19 95 PHE A N 1
ATOM 732 C CA . PHE A 1 95 ? -12.259 -1.224 3.808 1.00 98.19 95 PHE A CA 1
ATOM 733 C C . PHE A 1 95 ? -10.831 -1.038 3.275 1.00 98.19 95 PHE A C 1
ATOM 735 O O . PHE A 1 95 ? -10.579 -1.289 2.093 1.00 98.19 95 PHE A O 1
ATOM 742 N N . LEU A 1 96 ? -9.891 -0.650 4.140 1.00 98.06 96 LEU A N 1
ATOM 743 C CA . LEU A 1 96 ? -8.489 -0.470 3.776 1.00 98.06 96 LEU A CA 1
ATOM 744 C C . LEU A 1 96 ? -7.833 -1.791 3.358 1.00 98.06 96 LEU A C 1
ATOM 746 O O . LEU A 1 96 ? -7.023 -1.786 2.440 1.00 98.06 96 LEU A O 1
ATOM 750 N N . GLN A 1 97 ? -8.207 -2.930 3.944 1.00 98.31 97 GLN A N 1
ATOM 751 C CA . GLN A 1 97 ? -7.718 -4.235 3.499 1.00 98.31 97 GLN A CA 1
ATOM 752 C C . GLN A 1 97 ? -8.188 -4.558 2.080 1.00 98.31 97 GLN A C 1
ATOM 754 O O . GLN A 1 97 ? -7.375 -4.929 1.236 1.00 98.31 97 GLN A O 1
ATOM 759 N N . ALA A 1 98 ? -9.480 -4.384 1.783 1.00 98.44 98 ALA A N 1
ATOM 760 C CA . ALA A 1 98 ? -9.986 -4.562 0.422 1.00 98.44 98 ALA A CA 1
ATOM 761 C C . ALA A 1 98 ? -9.235 -3.663 -0.566 1.00 98.44 98 ALA A C 1
ATOM 763 O O . ALA A 1 98 ? -8.756 -4.106 -1.606 1.00 98.44 98 ALA A O 1
ATOM 764 N N . TRP A 1 99 ? -9.089 -2.391 -0.219 1.00 98.31 99 TRP A N 1
ATOM 765 C CA . TRP A 1 99 ? -8.576 -1.404 -1.149 1.00 98.31 99 TRP A CA 1
ATOM 766 C C . TRP A 1 99 ? -7.050 -1.404 -1.277 1.00 98.31 99 TRP A C 1
ATOM 768 O O . TRP A 1 99 ? -6.518 -1.483 -2.383 1.00 98.31 99 TRP A O 1
ATOM 778 N N . LEU A 1 100 ? -6.334 -1.309 -0.160 1.00 98.06 100 LEU A N 1
ATOM 779 C CA . LEU A 1 100 ? -4.889 -1.095 -0.139 1.00 98.06 100 LEU A CA 1
ATOM 780 C C . LEU A 1 100 ? -4.085 -2.394 -0.168 1.00 98.06 100 LEU A C 1
ATOM 782 O O . LEU A 1 100 ? -2.969 -2.375 -0.672 1.00 98.06 100 LEU A O 1
ATOM 786 N N . PHE A 1 101 ? -4.625 -3.514 0.324 1.00 98.31 101 PHE A N 1
ATOM 787 C CA . PHE A 1 101 ? -3.974 -4.814 0.136 1.00 98.31 101 PHE A CA 1
ATOM 788 C C . PHE A 1 101 ? -4.321 -5.342 -1.255 1.00 98.31 101 PHE A C 1
ATOM 790 O O . PHE A 1 101 ? -3.499 -5.335 -2.168 1.00 98.31 101 PHE A O 1
ATOM 797 N N . PHE A 1 102 ? -5.578 -5.736 -1.458 1.00 98.31 102 PHE A N 1
ATOM 798 C CA . PHE A 1 102 ? -5.978 -6.430 -2.679 1.00 98.31 102 PHE A CA 1
ATOM 799 C C . PHE A 1 102 ? -6.025 -5.507 -3.900 1.00 98.31 102 PHE A C 1
ATOM 801 O O . PHE A 1 102 ? -5.581 -5.901 -4.981 1.00 98.31 102 PHE A O 1
ATOM 808 N N . GLY A 1 103 ? -6.490 -4.265 -3.740 1.00 98.19 103 GLY A N 1
ATOM 809 C CA . GLY A 1 103 ? -6.529 -3.306 -4.842 1.00 98.19 103 GLY A CA 1
ATOM 810 C C . GLY A 1 103 ? -5.146 -2.896 -5.347 1.00 98.19 103 GLY A C 1
ATOM 811 O O . GLY A 1 103 ? -4.937 -2.891 -6.559 1.00 98.19 103 GLY A O 1
ATOM 812 N N . VAL A 1 104 ? -4.178 -2.630 -4.459 1.00 98.44 104 VAL A N 1
ATOM 813 C CA . VAL A 1 104 ? -2.790 -2.321 -4.868 1.00 98.44 104 VAL A CA 1
ATOM 814 C C . VAL A 1 104 ? -2.151 -3.518 -5.563 1.00 98.44 104 VAL A C 1
ATOM 816 O O . VAL A 1 104 ? -1.582 -3.352 -6.642 1.00 98.44 104 VAL A O 1
ATOM 819 N N . LEU A 1 105 ? -2.269 -4.720 -4.987 1.00 98.50 105 LEU A N 1
ATOM 820 C CA . LEU A 1 105 ? -1.703 -5.932 -5.582 1.00 98.50 105 LEU A CA 1
ATOM 821 C C . LEU A 1 105 ? -2.274 -6.195 -6.977 1.00 98.50 105 LEU A C 1
ATOM 823 O O . LEU A 1 105 ? -1.512 -6.483 -7.900 1.00 98.50 105 LEU A O 1
ATOM 827 N N . THR A 1 106 ? -3.588 -6.045 -7.148 1.00 98.12 106 THR A N 1
ATOM 828 C CA . THR A 1 106 ? -4.260 -6.226 -8.442 1.00 98.12 106 THR A CA 1
ATOM 829 C C . THR A 1 106 ? -3.797 -5.183 -9.459 1.00 98.12 106 THR A C 1
ATOM 831 O O . THR A 1 106 ? -3.376 -5.531 -10.562 1.00 98.12 106 THR A O 1
ATOM 834 N N . GLU A 1 107 ? -3.833 -3.902 -9.089 1.00 98.25 107 GLU A N 1
ATOM 835 C CA . GLU A 1 107 ? -3.544 -2.791 -10.000 1.00 98.25 107 GLU A CA 1
ATOM 836 C C . GLU A 1 107 ? -2.072 -2.780 -10.436 1.00 98.25 107 GLU A C 1
ATOM 838 O O . GLU A 1 107 ? -1.776 -2.699 -11.627 1.00 98.25 107 GLU A O 1
ATOM 843 N N . VAL A 1 108 ? -1.132 -2.927 -9.495 1.00 98.50 108 VAL A N 1
ATOM 844 C CA . VAL A 1 108 ? 0.307 -2.946 -9.809 1.00 98.50 108 VAL A CA 1
ATOM 845 C C . VAL A 1 108 ? 0.662 -4.173 -10.652 1.00 98.50 108 VAL A C 1
ATOM 847 O O . VAL A 1 108 ? 1.420 -4.051 -11.615 1.00 98.50 108 VAL A O 1
ATOM 850 N N . SER A 1 109 ? 0.063 -5.336 -10.373 1.00 98.50 109 SER A N 1
ATOM 851 C CA . SER A 1 109 ? 0.255 -6.531 -11.207 1.00 98.50 109 SER A CA 1
ATOM 852 C C . SER A 1 109 ? -0.220 -6.307 -12.638 1.00 98.50 109 SER A C 1
ATOM 854 O O . SER A 1 109 ? 0.530 -6.578 -13.579 1.00 98.50 109 SER A O 1
ATOM 856 N N . ALA A 1 110 ? -1.416 -5.738 -12.808 1.00 98.00 110 ALA A N 1
ATOM 857 C CA . ALA A 1 110 ? -1.966 -5.421 -14.120 1.00 98.00 110 ALA A CA 1
ATOM 858 C C . ALA A 1 110 ? -1.081 -4.423 -14.889 1.00 98.00 110 ALA A C 1
ATOM 860 O O . ALA A 1 110 ? -0.783 -4.644 -16.065 1.00 98.00 110 ALA A O 1
ATOM 861 N N . LEU A 1 111 ? -0.585 -3.370 -14.225 1.00 98.31 111 LEU A N 1
ATOM 862 C CA . LEU A 1 111 ? 0.323 -2.385 -14.827 1.00 98.31 111 LEU A CA 1
ATOM 863 C C . LEU A 1 111 ? 1.633 -3.016 -15.324 1.00 98.31 111 LEU A C 1
ATOM 865 O O . LEU A 1 111 ? 2.115 -2.668 -16.409 1.00 98.31 111 LEU A O 1
ATOM 869 N N . CYS A 1 112 ? 2.175 -3.969 -14.568 1.00 98.38 112 CYS A N 1
ATOM 870 C CA . CYS A 1 112 ? 3.376 -4.724 -14.928 1.00 98.38 112 CYS A CA 1
ATOM 871 C C . CYS A 1 112 ? 3.117 -5.823 -15.972 1.00 98.38 112 CYS A C 1
ATOM 873 O O . CYS A 1 112 ? 4.065 -6.382 -16.523 1.00 98.38 112 CYS A O 1
ATOM 875 N N . GLY A 1 113 ? 1.853 -6.143 -16.263 1.00 97.88 113 GLY A N 1
ATOM 876 C CA . GLY A 1 113 ? 1.476 -7.264 -17.123 1.00 97.88 113 GLY A CA 1
ATOM 877 C C . GLY A 1 113 ? 1.714 -8.632 -16.478 1.00 97.88 113 GLY A C 1
ATOM 878 O O . GLY A 1 113 ? 1.978 -9.597 -17.198 1.00 97.88 113 GLY A O 1
ATOM 879 N N . LEU A 1 114 ? 1.666 -8.702 -15.144 1.00 98.19 114 LEU A N 1
ATOM 880 C CA . LEU A 1 114 ? 1.681 -9.941 -14.373 1.00 98.19 114 LEU A CA 1
ATOM 881 C C . LEU A 1 114 ? 0.238 -10.412 -14.156 1.00 98.19 114 LEU A C 1
ATOM 883 O O . LEU A 1 114 ? -0.558 -9.707 -13.541 1.00 98.19 114 LEU A O 1
ATOM 887 N N . GLU A 1 115 ? -0.080 -11.619 -14.618 1.00 96.44 115 GLU A N 1
ATOM 888 C CA . GLU A 1 115 ? -1.308 -12.310 -14.221 1.00 96.44 115 GLU A CA 1
ATOM 889 C C . GLU A 1 115 ? -1.134 -12.790 -12.776 1.00 96.44 115 GLU A C 1
ATOM 891 O O . GLU A 1 115 ? -0.331 -13.685 -12.502 1.00 96.44 115 GLU A O 1
ATOM 896 N N . LEU A 1 116 ? -1.825 -12.126 -11.850 1.00 95.81 116 LEU A N 1
ATOM 897 C CA . LEU A 1 116 ? -1.802 -12.430 -10.424 1.00 95.81 116 LEU A CA 1
ATOM 898 C C . LEU A 1 116 ? -3.199 -12.883 -10.001 1.00 95.81 116 LEU A C 1
ATOM 900 O O . LEU A 1 116 ? -4.141 -12.091 -10.039 1.00 95.81 116 LEU A O 1
ATOM 904 N N . ASP A 1 117 ? -3.320 -14.138 -9.578 1.00 94.62 117 ASP A N 1
ATOM 905 C CA . ASP A 1 117 ? -4.540 -14.638 -8.948 1.00 94.62 117 ASP A CA 1
ATOM 906 C C . ASP A 1 117 ? -4.468 -14.351 -7.448 1.00 94.62 117 ASP A C 1
ATOM 908 O O . ASP A 1 117 ? -3.851 -15.072 -6.663 1.00 94.62 117 ASP A O 1
ATOM 912 N N . VAL A 1 118 ? -5.050 -13.221 -7.062 1.00 92.25 118 VAL A N 1
ATOM 913 C CA . VAL A 1 118 ? -4.961 -12.705 -5.699 1.00 92.25 118 VAL A CA 1
ATOM 914 C C . VAL A 1 118 ? -5.680 -13.611 -4.695 1.00 92.25 118 VAL A C 1
ATOM 916 O O . VAL A 1 118 ? -5.212 -13.760 -3.565 1.00 92.25 118 VAL A O 1
ATOM 919 N N . GLU A 1 119 ? -6.786 -14.239 -5.097 1.00 90.06 119 GLU A N 1
ATOM 920 C CA . GLU A 1 119 ? -7.533 -15.143 -4.224 1.00 90.06 119 GLU A CA 1
ATOM 921 C C . GLU A 1 119 ? -6.713 -16.400 -3.941 1.00 90.06 119 GLU A C 1
ATOM 923 O O . GLU A 1 119 ? -6.500 -16.744 -2.780 1.00 90.06 119 GLU A O 1
ATOM 928 N N . VAL A 1 120 ? -6.176 -17.032 -4.988 1.00 92.81 120 VAL A N 1
ATOM 929 C CA . VAL A 1 120 ? -5.379 -18.260 -4.858 1.00 92.81 120 VAL A CA 1
ATOM 930 C C . VAL A 1 120 ? -4.050 -18.013 -4.143 1.00 92.81 120 VAL A C 1
ATOM 932 O O . VAL A 1 120 ? -3.582 -18.869 -3.390 1.00 92.81 120 VAL A O 1
ATOM 935 N N . GLU A 1 121 ? -3.405 -16.870 -4.379 1.00 95.50 121 GLU A N 1
ATOM 936 C CA . GLU A 1 121 ? -2.078 -16.608 -3.819 1.00 95.50 121 GLU A CA 1
ATOM 937 C C . GLU A 1 121 ? -2.106 -16.120 -2.366 1.00 95.50 121 GLU A C 1
ATOM 939 O O . GLU A 1 121 ? -1.185 -16.443 -1.607 1.00 95.50 121 GLU A O 1
ATOM 944 N N . PHE A 1 122 ? -3.124 -15.352 -1.969 1.00 96.50 122 PHE A N 1
ATOM 945 C CA . PHE A 1 122 ? -3.119 -14.663 -0.677 1.00 96.50 122 PHE A CA 1
ATOM 946 C C . PHE A 1 122 ? -4.187 -15.156 0.293 1.00 96.50 122 PHE A C 1
ATOM 948 O O . PHE A 1 122 ? -3.934 -15.115 1.497 1.00 96.50 122 PHE A O 1
ATOM 955 N N . ILE A 1 123 ? -5.346 -15.635 -0.165 1.00 95.38 123 ILE A N 1
ATOM 956 C CA . ILE A 1 123 ? -6.389 -16.125 0.742 1.00 95.38 123 ILE A CA 1
ATOM 957 C C . ILE A 1 123 ? -6.060 -17.565 1.126 1.00 95.38 123 ILE A C 1
ATOM 959 O O . ILE A 1 123 ? -5.968 -18.460 0.289 1.00 95.38 123 ILE A O 1
ATOM 963 N N . VAL A 1 124 ? -5.884 -17.798 2.423 1.00 92.56 124 VAL A N 1
ATOM 964 C CA . VAL A 1 124 ? -5.692 -19.139 2.978 1.00 92.56 124 VAL A CA 1
ATOM 965 C C . VAL A 1 124 ? -6.970 -19.587 3.683 1.00 92.56 124 VAL A C 1
ATOM 967 O O . VAL A 1 124 ? -7.813 -18.772 4.065 1.00 92.56 124 VAL A O 1
ATOM 970 N N . GLY A 1 125 ? -7.137 -20.902 3.849 1.00 82.88 125 GLY A N 1
ATOM 971 C CA . GLY A 1 125 ? -8.296 -21.461 4.548 1.00 82.88 125 GLY A CA 1
ATOM 972 C C . GLY A 1 125 ? -8.528 -20.816 5.923 1.00 82.88 125 GLY A C 1
ATOM 973 O O . GLY A 1 125 ? -7.602 -20.291 6.541 1.00 82.88 125 GLY A O 1
ATOM 974 N N . ASN A 1 126 ? -9.769 -20.893 6.412 1.00 83.94 126 ASN A N 1
ATOM 975 C CA . ASN A 1 126 ? -10.201 -20.367 7.717 1.00 83.94 126 ASN A CA 1
ATOM 976 C C . ASN A 1 126 ? -10.298 -18.830 7.810 1.00 83.94 126 ASN A C 1
ATOM 978 O O . ASN A 1 126 ? -10.090 -18.263 8.880 1.00 83.94 126 ASN A O 1
ATOM 982 N N . GLY A 1 127 ? -10.614 -18.141 6.708 1.00 91.50 127 GLY A N 1
ATOM 983 C CA . GLY A 1 127 ? -10.877 -16.695 6.737 1.00 91.50 127 GLY A CA 1
ATOM 984 C C . GLY A 1 127 ? -9.634 -15.866 7.062 1.00 91.50 127 GLY A C 1
ATOM 985 O O . GLY A 1 127 ? -9.713 -14.890 7.806 1.00 91.50 127 GLY A O 1
ATOM 986 N N . SER A 1 128 ? -8.478 -16.279 6.543 1.00 96.56 128 SER A N 1
ATOM 987 C CA . SER A 1 128 ? -7.193 -15.620 6.769 1.00 96.56 128 SER A CA 1
ATOM 988 C C . SER A 1 128 ? -6.502 -15.290 5.447 1.00 96.56 128 SER A C 1
ATOM 990 O O . SER A 1 128 ? -6.776 -15.886 4.409 1.00 96.56 128 SER A O 1
ATOM 992 N N . VAL A 1 129 ? -5.572 -14.343 5.495 1.00 97.69 129 VAL A N 1
ATOM 993 C CA . VAL A 1 129 ? -4.737 -13.911 4.374 1.00 97.69 129 VAL A CA 1
ATOM 994 C C . VAL A 1 129 ? -3.276 -14.136 4.752 1.00 97.69 129 VAL A C 1
ATOM 996 O O . VAL A 1 129 ? -2.856 -13.778 5.851 1.00 97.69 129 VAL A O 1
ATOM 999 N N . SER A 1 130 ? -2.491 -14.740 3.867 1.00 97.50 130 SER A N 1
ATOM 1000 C CA . SER A 1 130 ? -1.054 -14.946 4.051 1.00 97.50 130 SER A CA 1
ATOM 1001 C C . SER A 1 130 ? -0.258 -13.839 3.374 1.00 97.50 130 SER A C 1
ATOM 1003 O O . SER A 1 130 ? -0.455 -13.561 2.195 1.00 97.50 130 SER A O 1
ATOM 1005 N N . THR A 1 131 ? 0.707 -13.249 4.080 1.00 97.75 131 THR A N 1
ATOM 1006 C CA . THR A 1 131 ? 1.635 -12.276 3.485 1.00 97.75 131 THR A CA 1
ATOM 1007 C C . THR A 1 131 ? 2.813 -12.943 2.774 1.00 97.75 131 THR A C 1
ATOM 1009 O O . THR A 1 131 ? 3.569 -12.272 2.081 1.00 97.75 131 THR A O 1
ATOM 1012 N N . ALA A 1 132 ? 2.972 -14.270 2.866 1.00 96.62 132 ALA A N 1
ATOM 1013 C CA . ALA A 1 132 ? 4.157 -14.973 2.364 1.00 96.62 132 ALA A CA 1
ATOM 1014 C C . ALA A 1 132 ? 4.458 -14.723 0.878 1.00 96.62 132 ALA A C 1
ATOM 1016 O O . ALA A 1 132 ? 5.626 -14.639 0.504 1.00 96.62 132 ALA A O 1
ATOM 1017 N N . LYS A 1 133 ? 3.424 -14.574 0.039 1.00 96.88 133 LYS A N 1
ATOM 1018 C CA . LYS A 1 133 ? 3.562 -14.337 -1.407 1.00 96.88 133 LYS A CA 1
ATOM 1019 C C . LYS A 1 133 ? 3.934 -12.904 -1.785 1.00 96.88 133 LYS A C 1
ATOM 1021 O O . LYS A 1 133 ? 4.206 -12.655 -2.955 1.00 96.88 133 LYS A O 1
ATOM 1026 N N . LEU A 1 134 ? 3.999 -11.981 -0.822 1.00 97.25 134 LEU A N 1
ATOM 1027 C CA . LEU A 1 134 ? 4.595 -10.666 -1.056 1.00 97.25 134 LEU A CA 1
ATOM 1028 C C . LEU A 1 134 ? 6.122 -10.773 -1.219 1.00 97.25 134 LEU A C 1
ATOM 1030 O O . LEU A 1 134 ? 6.695 -10.012 -1.995 1.00 97.25 134 LEU A O 1
ATOM 1034 N N . ASN A 1 135 ? 6.782 -11.728 -0.549 1.00 96.38 135 ASN A N 1
ATOM 1035 C CA . ASN A 1 135 ? 8.211 -11.977 -0.760 1.00 96.38 135 ASN A CA 1
ATOM 1036 C C . ASN A 1 135 ? 8.460 -12.456 -2.201 1.00 96.38 135 ASN A C 1
ATOM 1038 O O . ASN A 1 135 ? 7.744 -13.317 -2.720 1.00 96.38 135 ASN A O 1
ATOM 1042 N N . GLY A 1 136 ? 9.459 -11.879 -2.870 1.00 95.69 136 GLY A N 1
ATOM 1043 C CA . GLY A 1 136 ? 9.754 -12.124 -4.284 1.00 95.69 136 GLY A CA 1
ATOM 1044 C C . GLY A 1 136 ? 8.766 -11.509 -5.290 1.00 95.69 136 GLY A C 1
ATOM 1045 O O . GLY A 1 136 ? 9.049 -11.502 -6.493 1.00 95.69 136 GLY A O 1
ATOM 1046 N N . LEU A 1 137 ? 7.635 -10.944 -4.846 1.00 97.75 137 LEU A N 1
ATOM 1047 C CA . LEU A 1 137 ? 6.685 -10.260 -5.728 1.00 97.75 137 LEU A CA 1
ATOM 1048 C C . LEU A 1 137 ? 7.291 -9.048 -6.462 1.00 97.75 137 LEU A C 1
ATOM 1050 O O . LEU A 1 137 ? 7.034 -8.930 -7.664 1.00 97.75 137 LEU A O 1
ATOM 1054 N N . PRO A 1 138 ? 8.162 -8.212 -5.846 1.00 98.19 138 PRO A N 1
ATOM 1055 C CA . PRO A 1 138 ? 8.841 -7.132 -6.564 1.00 98.19 138 PRO A CA 1
ATOM 1056 C C . PRO A 1 138 ? 9.593 -7.608 -7.809 1.00 98.19 138 PRO A C 1
ATOM 1058 O O . PRO A 1 138 ? 9.503 -6.994 -8.876 1.00 98.19 138 PRO A O 1
ATOM 1061 N N . GLY A 1 139 ? 10.296 -8.739 -7.681 1.00 97.69 139 GLY A N 1
ATOM 1062 C CA . GLY A 1 139 ? 11.036 -9.369 -8.770 1.00 97.69 139 GLY A CA 1
ATOM 1063 C C . GLY A 1 139 ? 10.118 -9.931 -9.854 1.00 97.69 139 GLY A C 1
ATOM 1064 O O . GLY A 1 139 ? 10.409 -9.773 -11.038 1.00 97.69 139 GLY A O 1
ATOM 1065 N N . ARG A 1 140 ? 8.977 -10.526 -9.478 1.00 98.19 140 ARG A N 1
ATOM 1066 C CA . ARG A 1 140 ? 7.963 -11.013 -10.433 1.00 98.19 140 ARG A CA 1
ATOM 1067 C C . ARG A 1 140 ? 7.351 -9.875 -11.246 1.00 98.19 140 ARG A C 1
ATOM 1069 O O . ARG A 1 140 ? 7.266 -9.989 -12.468 1.00 98.19 140 ARG A O 1
ATOM 1076 N N . TRP A 1 141 ? 6.968 -8.775 -10.596 1.00 98.62 141 TRP A N 1
ATOM 1077 C CA . TRP A 1 141 ? 6.482 -7.574 -11.283 1.00 98.62 141 TRP A CA 1
ATOM 1078 C C . TRP A 1 141 ? 7.529 -7.006 -12.233 1.00 98.62 141 TRP A C 1
ATOM 1080 O O . TRP A 1 141 ? 7.226 -6.720 -13.389 1.00 98.62 141 TRP A O 1
ATOM 1090 N N . PHE A 1 142 ? 8.776 -6.907 -11.774 1.00 98.38 142 PHE A N 1
ATOM 1091 C CA . PHE A 1 142 ? 9.870 -6.417 -12.599 1.00 98.38 142 PHE A CA 1
ATOM 1092 C C . PHE A 1 142 ? 10.117 -7.309 -13.824 1.00 98.38 142 PHE A C 1
ATOM 1094 O O . PHE A 1 142 ? 10.182 -6.812 -14.946 1.00 98.38 142 PHE A O 1
ATOM 1101 N N . ALA A 1 143 ? 10.171 -8.631 -13.642 1.00 98.38 143 ALA A N 1
ATOM 1102 C CA . ALA A 1 143 ? 10.329 -9.586 -14.737 1.00 98.38 143 ALA A CA 1
ATOM 1103 C C . ALA A 1 143 ? 9.175 -9.506 -15.754 1.00 98.38 143 ALA A C 1
ATOM 1105 O O . ALA A 1 143 ? 9.410 -9.568 -16.964 1.00 98.38 143 ALA A O 1
ATOM 1106 N N . ALA A 1 144 ? 7.937 -9.320 -15.286 1.00 98.50 144 ALA A N 1
ATOM 1107 C CA . ALA A 1 144 ? 6.785 -9.099 -16.157 1.00 98.50 144 ALA A CA 1
ATOM 1108 C C . ALA A 1 144 ? 6.918 -7.790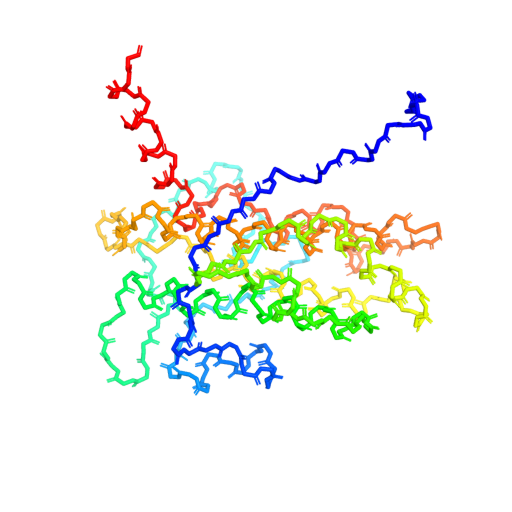 -16.959 1.00 98.50 144 ALA A C 1
ATOM 1110 O O . ALA A 1 144 ? 6.744 -7.797 -18.182 1.00 98.50 144 ALA A O 1
ATOM 1111 N N . ALA A 1 145 ? 7.337 -6.699 -16.310 1.00 98.12 145 ALA A N 1
ATOM 1112 C CA . ALA A 1 145 ? 7.578 -5.420 -16.971 1.00 98.12 145 ALA A CA 1
ATOM 1113 C C . ALA A 1 145 ? 8.706 -5.507 -18.018 1.00 98.12 145 ALA A C 1
ATOM 1115 O O . ALA A 1 145 ? 8.563 -4.964 -19.115 1.00 98.12 145 ALA A O 1
ATOM 1116 N N . VAL A 1 146 ? 9.792 -6.240 -17.733 1.00 97.56 146 VAL A N 1
ATOM 1117 C CA . VAL A 1 146 ? 10.866 -6.537 -18.702 1.00 97.56 146 VAL A CA 1
ATOM 1118 C C . VAL A 1 146 ? 10.309 -7.286 -19.911 1.00 97.56 146 VAL A C 1
ATOM 1120 O O . VAL A 1 146 ? 10.526 -6.861 -21.042 1.00 97.56 146 VAL A O 1
ATOM 1123 N N . LYS A 1 147 ? 9.522 -8.349 -19.697 1.00 97.94 147 LYS A N 1
ATOM 1124 C CA . LYS A 1 147 ? 8.902 -9.134 -20.782 1.00 97.94 147 LYS A CA 1
ATOM 1125 C C . LYS A 1 147 ? 7.988 -8.289 -21.679 1.00 97.94 147 LYS A C 1
ATOM 1127 O O . LYS A 1 147 ? 7.813 -8.604 -22.853 1.00 97.94 147 LYS A O 1
ATOM 1132 N N . LYS A 1 148 ? 7.399 -7.222 -21.135 1.00 97.56 148 LYS A N 1
ATOM 1133 C CA . LYS A 1 148 ? 6.559 -6.263 -21.868 1.00 97.56 148 LYS A CA 1
ATOM 1134 C C . LYS A 1 148 ? 7.340 -5.078 -22.452 1.00 97.56 148 LYS A C 1
ATOM 1136 O O . LYS A 1 148 ? 6.712 -4.198 -23.029 1.00 97.56 148 LYS A O 1
ATOM 1141 N N . ASN A 1 149 ? 8.671 -5.048 -22.331 1.00 96.31 149 ASN A N 1
ATOM 1142 C CA . ASN A 1 149 ? 9.533 -3.924 -22.721 1.00 96.31 149 ASN A CA 1
ATOM 1143 C C . ASN A 1 149 ? 9.154 -2.596 -22.042 1.00 96.31 149 ASN A C 1
ATOM 1145 O O . ASN A 1 149 ? 9.243 -1.531 -22.645 1.00 96.31 149 ASN A O 1
ATOM 1149 N N . ARG A 1 150 ? 8.714 -2.658 -20.780 1.00 96.25 150 ARG A N 1
ATOM 1150 C CA . ARG A 1 150 ? 8.340 -1.486 -19.969 1.00 96.25 150 ARG A CA 1
ATOM 1151 C C . ARG A 1 150 ? 9.273 -1.252 -18.784 1.00 96.25 150 ARG A C 1
ATOM 1153 O O . ARG A 1 150 ? 9.013 -0.406 -17.933 1.00 96.25 150 ARG A O 1
ATOM 1160 N N . ALA A 1 151 ? 10.352 -2.020 -18.679 1.00 95.81 151 ALA A N 1
ATOM 1161 C CA . ALA A 1 151 ? 11.307 -1.847 -17.599 1.00 95.81 151 ALA A CA 1
ATOM 1162 C C . ALA A 1 151 ? 12.015 -0.488 -17.724 1.00 95.81 151 ALA A C 1
ATOM 1164 O O . ALA A 1 151 ? 12.699 -0.236 -18.709 1.00 95.81 151 ALA A O 1
ATOM 1165 N N . GLY A 1 152 ? 11.824 0.382 -16.729 1.00 93.44 152 GLY A N 1
ATOM 1166 C CA . GLY A 1 152 ? 12.388 1.732 -16.725 1.00 93.44 152 GLY A CA 1
ATOM 1167 C C . GLY A 1 152 ? 11.518 2.753 -17.463 1.00 93.44 152 GLY A C 1
ATOM 1168 O O . GLY A 1 152 ? 11.938 3.893 -17.616 1.00 93.44 152 GLY A O 1
ATOM 1169 N N . ASP A 1 153 ? 10.317 2.370 -17.915 1.00 94.00 153 ASP A N 1
ATOM 1170 C CA . ASP A 1 153 ? 9.333 3.291 -18.495 1.00 94.00 153 ASP A CA 1
ATOM 1171 C C . ASP A 1 153 ? 8.892 4.320 -17.433 1.00 94.00 153 ASP A C 1
ATOM 1173 O O . ASP A 1 153 ? 8.215 3.942 -16.467 1.00 94.00 153 ASP A O 1
ATOM 1177 N N . PRO A 1 154 ? 9.218 5.619 -17.591 1.00 92.00 154 PRO A N 1
ATOM 1178 C CA . PRO A 1 154 ? 8.877 6.632 -16.598 1.00 92.00 154 PRO A CA 1
ATOM 1179 C C . PRO A 1 154 ? 7.369 6.771 -16.372 1.00 92.00 154 PRO A C 1
ATOM 1181 O O . PRO A 1 154 ? 6.955 7.077 -15.256 1.00 92.00 154 PRO A O 1
ATOM 1184 N N . ALA A 1 155 ? 6.539 6.526 -17.393 1.00 94.12 155 ALA A N 1
ATOM 1185 C CA . ALA A 1 155 ? 5.087 6.622 -17.267 1.00 94.12 155 ALA A CA 1
ATOM 1186 C C . ALA A 1 155 ? 4.513 5.455 -16.450 1.00 94.12 155 ALA A C 1
ATOM 1188 O O . ALA A 1 155 ? 3.631 5.659 -15.612 1.00 94.12 155 ALA A O 1
ATOM 1189 N N . LEU A 1 156 ? 5.040 4.238 -16.647 1.00 96.62 156 LEU A N 1
ATOM 1190 C CA . LEU A 1 156 ? 4.718 3.083 -15.802 1.00 96.62 156 LEU A CA 1
ATOM 1191 C C . LEU A 1 156 ? 5.102 3.356 -14.347 1.00 96.62 156 LEU A C 1
ATOM 1193 O O . LEU A 1 156 ? 4.273 3.217 -13.446 1.00 96.62 156 LEU A O 1
ATOM 1197 N N . MET A 1 157 ? 6.356 3.753 -14.135 1.00 96.38 157 MET A N 1
ATOM 1198 C CA . MET A 1 157 ? 6.900 3.990 -12.803 1.00 96.38 157 MET A CA 1
ATOM 1199 C C . MET A 1 157 ? 6.122 5.091 -12.078 1.00 96.38 157 MET A C 1
ATOM 1201 O O . MET A 1 157 ? 5.799 4.926 -10.904 1.00 96.38 157 MET A O 1
ATOM 1205 N N . GLU A 1 158 ? 5.751 6.176 -12.767 1.00 95.00 158 GLU A N 1
ATOM 1206 C CA . GLU A 1 158 ? 4.952 7.264 -12.190 1.00 95.00 158 GLU A CA 1
ATOM 1207 C C . GLU A 1 158 ? 3.572 6.778 -11.748 1.00 95.00 158 GLU A C 1
ATOM 1209 O O . GLU A 1 158 ? 3.104 7.124 -10.661 1.00 95.00 158 GLU A O 1
ATOM 1214 N N . HIS A 1 159 ? 2.924 5.940 -12.559 1.00 96.81 159 HIS A N 1
ATOM 1215 C CA . HIS A 1 159 ? 1.617 5.396 -12.214 1.00 96.81 159 HIS A CA 1
ATOM 1216 C C . HIS A 1 159 ? 1.700 4.517 -10.955 1.00 96.81 159 HIS A C 1
ATOM 1218 O O . HIS A 1 159 ? 0.938 4.719 -10.005 1.00 96.81 159 HIS A O 1
ATOM 1224 N N . ILE A 1 160 ? 2.678 3.608 -10.904 1.00 98.06 160 ILE A N 1
ATOM 1225 C CA . ILE A 1 160 ? 2.915 2.732 -9.750 1.00 98.06 160 ILE A CA 1
ATOM 1226 C C . ILE A 1 160 ? 3.263 3.554 -8.500 1.00 98.06 160 ILE A C 1
ATOM 1228 O O . ILE A 1 160 ? 2.669 3.350 -7.439 1.00 98.06 160 ILE A O 1
ATOM 1232 N N . LEU A 1 161 ? 4.166 4.533 -8.616 1.00 96.00 161 LEU A N 1
ATOM 1233 C CA . LEU A 1 161 ? 4.528 5.423 -7.513 1.00 96.00 161 LEU A CA 1
ATOM 1234 C C . LEU A 1 161 ? 3.307 6.190 -7.003 1.00 96.00 161 LEU A C 1
ATOM 1236 O O . LEU A 1 161 ? 3.108 6.306 -5.798 1.00 96.00 161 LEU A O 1
ATOM 1240 N N . SER A 1 162 ? 2.447 6.672 -7.899 1.00 95.56 162 SER A N 1
ATOM 1241 C CA . SER A 1 162 ? 1.222 7.366 -7.514 1.00 95.56 162 SER A CA 1
ATOM 1242 C C . SER A 1 162 ? 0.262 6.469 -6.726 1.00 95.56 162 SER A C 1
ATOM 1244 O O . SER A 1 162 ? -0.496 6.990 -5.904 1.00 95.56 162 SER A O 1
ATOM 1246 N N . ILE A 1 163 ? 0.230 5.157 -6.982 1.00 97.00 163 ILE A N 1
ATOM 1247 C CA . ILE A 1 163 ? -0.559 4.189 -6.200 1.00 97.00 163 ILE A CA 1
ATOM 1248 C C . ILE A 1 163 ? 0.058 4.025 -4.808 1.00 97.00 163 ILE A C 1
ATOM 1250 O O . ILE A 1 163 ? -0.649 4.204 -3.819 1.00 97.00 163 ILE A O 1
ATOM 1254 N N . ALA A 1 164 ? 1.371 3.786 -4.725 1.00 95.88 164 ALA A N 1
ATOM 1255 C CA . ALA A 1 164 ? 2.080 3.631 -3.452 1.00 95.88 164 ALA A CA 1
ATOM 1256 C C . ALA A 1 164 ? 1.935 4.866 -2.551 1.00 95.88 164 ALA A C 1
ATOM 1258 O O . ALA A 1 164 ? 1.544 4.750 -1.392 1.00 95.88 164 ALA A O 1
ATOM 1259 N N . ARG A 1 165 ? 2.153 6.063 -3.109 1.00 93.81 165 ARG A N 1
ATOM 1260 C CA . ARG A 1 165 ? 1.977 7.342 -2.404 1.00 93.81 165 ARG A CA 1
ATOM 1261 C C . ARG A 1 165 ? 0.569 7.505 -1.848 1.00 93.81 165 ARG A C 1
ATOM 1263 O O . ARG A 1 165 ? 0.386 8.013 -0.748 1.00 93.81 165 ARG A O 1
ATOM 1270 N N . HIS A 1 166 ? -0.432 7.069 -2.607 1.00 94.44 166 HIS A N 1
ATOM 1271 C CA . HIS A 1 166 ? -1.814 7.135 -2.161 1.00 94.44 166 HIS A CA 1
ATOM 1272 C C . HIS A 1 166 ? -2.099 6.149 -1.028 1.00 94.44 166 HIS A C 1
ATOM 1274 O O . HIS A 1 166 ? -2.734 6.537 -0.057 1.00 94.44 166 HIS A O 1
ATOM 1280 N N . ALA A 1 167 ? -1.593 4.916 -1.115 1.00 95.00 167 ALA A N 1
ATOM 1281 C CA . ALA A 1 167 ? -1.721 3.940 -0.035 1.00 95.00 167 ALA A CA 1
ATOM 1282 C C . ALA A 1 167 ? -1.090 4.456 1.269 1.00 95.00 167 ALA A C 1
ATOM 1284 O O . ALA A 1 167 ? -1.727 4.413 2.314 1.00 95.00 167 ALA A O 1
ATOM 1285 N N . VAL A 1 168 ? 0.109 5.039 1.186 1.00 92.44 168 VAL A N 1
ATOM 1286 C CA . VAL A 1 168 ? 0.802 5.678 2.319 1.00 92.44 168 VAL A CA 1
ATOM 1287 C C . VAL A 1 168 ? -0.011 6.842 2.887 1.00 92.44 168 VAL A C 1
ATOM 1289 O O . VAL A 1 168 ? -0.167 6.970 4.097 1.00 92.44 168 VAL A O 1
ATOM 1292 N N . LEU A 1 169 ? -0.603 7.678 2.033 1.00 90.81 169 LEU A N 1
ATOM 1293 C CA . LEU A 1 169 ? -1.457 8.769 2.501 1.00 90.81 169 LEU A CA 1
ATOM 1294 C C . LEU A 1 169 ? -2.670 8.253 3.293 1.00 90.81 169 LEU A C 1
ATOM 1296 O O . LEU A 1 169 ? -2.999 8.809 4.334 1.00 90.81 169 LEU A O 1
ATOM 1300 N N . MET A 1 170 ? -3.305 7.173 2.832 1.00 93.12 170 MET A N 1
ATOM 1301 C CA . MET A 1 170 ? -4.466 6.563 3.499 1.00 93.12 170 MET A CA 1
ATOM 1302 C C . MET A 1 170 ? -4.120 5.809 4.793 1.00 93.12 170 MET A C 1
ATOM 1304 O O . MET A 1 170 ? -5.017 5.482 5.564 1.00 93.12 170 MET A O 1
ATOM 1308 N N . LEU A 1 171 ? -2.837 5.534 5.018 1.00 91.50 171 LEU A N 1
ATOM 1309 C CA . LEU A 1 171 ? -2.295 4.883 6.212 1.00 91.50 171 LEU A CA 1
ATOM 1310 C C . LEU A 1 171 ? -1.661 5.891 7.193 1.00 91.50 171 LEU A C 1
ATOM 1312 O O . LEU A 1 171 ? -0.982 5.490 8.133 1.00 91.50 171 LEU A O 1
ATOM 1316 N N . SER A 1 172 ? -1.854 7.196 6.975 1.00 87.50 172 SER A N 1
ATOM 1317 C CA . SER A 1 172 ? -1.462 8.225 7.948 1.00 87.50 172 SER A CA 1
ATOM 1318 C C . SER A 1 172 ? -2.397 8.192 9.159 1.00 87.50 172 SER A C 1
ATOM 1320 O O . SER A 1 172 ? -3.607 8.081 8.972 1.00 87.50 172 SER A O 1
ATOM 1322 N N . GLU A 1 173 ? -1.845 8.316 10.370 1.00 81.94 173 GLU A N 1
ATOM 1323 C CA . GLU A 1 173 ? -2.636 8.265 11.605 1.00 81.94 173 GLU A CA 1
ATOM 1324 C C . GLU A 1 173 ? -3.693 9.382 11.691 1.00 81.94 173 GLU A C 1
ATOM 1326 O O . GLU A 1 173 ? -3.411 10.566 11.476 1.00 81.94 173 GLU A O 1
ATOM 1331 N N . GLU A 1 174 ? -4.923 9.005 12.046 1.00 83.69 174 GLU A N 1
ATOM 1332 C CA . GLU A 1 174 ? -5.996 9.948 12.362 1.00 83.69 174 GLU A CA 1
ATOM 1333 C C . GLU A 1 174 ? -6.038 10.293 13.855 1.00 83.69 174 GLU A C 1
ATOM 1335 O O . GLU A 1 174 ? -6.363 9.456 14.701 1.00 83.69 174 GLU A O 1
ATOM 1340 N N . LEU A 1 175 ? -5.805 11.570 14.172 1.00 83.00 175 LEU A N 1
ATOM 1341 C CA . LEU A 1 175 ? -5.927 12.102 15.529 1.00 83.00 175 LEU A CA 1
ATOM 1342 C C . LEU A 1 175 ? -7.264 12.825 15.737 1.00 83.00 175 LEU A C 1
ATOM 1344 O O . LEU A 1 175 ? -7.773 13.530 14.861 1.00 83.00 175 LEU A O 1
ATOM 1348 N N . ALA A 1 176 ? -7.829 12.670 16.930 1.00 82.38 176 ALA A N 1
ATOM 1349 C CA . ALA A 1 176 ? -8.948 13.454 17.420 1.00 82.38 176 ALA A CA 1
ATOM 1350 C C . ALA A 1 176 ? -8.517 14.897 17.754 1.00 82.38 176 ALA A C 1
ATOM 1352 O O . ALA A 1 176 ? -7.339 15.258 17.733 1.00 82.38 176 ALA A O 1
ATOM 1353 N N . LYS A 1 177 ? -9.497 15.759 18.060 1.00 80.25 177 LYS A N 1
ATOM 1354 C CA . LYS A 1 177 ? -9.254 17.192 18.322 1.00 80.25 177 LYS A CA 1
ATOM 1355 C C . LYS A 1 177 ? -8.345 17.460 19.520 1.00 80.25 177 LYS A C 1
ATOM 1357 O O . LYS A 1 177 ? -7.681 18.489 19.552 1.00 80.25 177 LYS A O 1
ATOM 1362 N N . ASP A 1 178 ? -8.351 16.558 20.487 1.00 80.50 178 ASP A N 1
ATOM 1363 C CA . ASP A 1 178 ? -7.528 16.596 21.695 1.00 80.50 178 ASP A CA 1
ATOM 1364 C C . ASP A 1 178 ? -6.142 15.953 21.498 1.00 80.50 178 ASP A C 1
ATOM 1366 O O . ASP A 1 178 ? -5.363 15.878 22.445 1.00 80.50 178 ASP A O 1
ATOM 1370 N N . GLY A 1 179 ? -5.820 15.511 20.277 1.00 79.75 179 GLY A N 1
ATOM 1371 C CA . GLY A 1 179 ? -4.563 14.843 19.951 1.00 79.75 179 GLY A CA 1
ATOM 1372 C C . GLY A 1 179 ? -4.526 13.360 20.324 1.00 79.75 179 GLY A C 1
ATOM 1373 O O . GLY A 1 179 ? -3.482 12.736 20.150 1.00 79.75 179 GLY A O 1
ATOM 1374 N N . THR A 1 180 ? -5.628 12.788 20.818 1.00 85.06 180 THR A N 1
ATOM 1375 C CA . THR A 1 180 ? -5.734 11.341 21.050 1.00 85.06 180 THR A CA 1
ATOM 1376 C C . THR A 1 180 ? -5.948 10.585 19.740 1.00 85.06 180 THR A C 1
ATOM 1378 O O . THR A 1 180 ? -6.367 11.157 18.731 1.00 85.06 180 THR A O 1
ATOM 1381 N N . ARG A 1 181 ? -5.658 9.282 19.739 1.00 87.69 181 ARG A N 1
ATOM 1382 C CA . ARG A 1 181 ? -5.934 8.402 18.598 1.00 87.69 181 ARG A CA 1
ATOM 1383 C C . ARG A 1 181 ? -7.434 8.373 18.337 1.00 87.69 181 ARG A C 1
ATOM 1385 O O . ARG A 1 181 ? -8.221 8.134 19.247 1.00 87.69 181 ARG A O 1
ATOM 1392 N N . ARG A 1 182 ? -7.842 8.590 17.086 1.00 89.81 182 ARG A N 1
ATOM 1393 C CA . ARG A 1 182 ? -9.264 8.540 16.719 1.00 89.81 182 ARG A CA 1
ATOM 1394 C C . ARG A 1 182 ? -9.855 7.136 16.849 1.00 89.81 182 ARG A C 1
ATOM 1396 O O . ARG A 1 182 ? -11.052 7.001 17.097 1.00 89.81 182 ARG A O 1
ATOM 1403 N N . PHE A 1 183 ? -9.030 6.117 16.633 1.00 92.50 183 PHE A N 1
ATOM 1404 C CA . PHE A 1 183 ? -9.420 4.715 16.656 1.00 92.50 183 PHE A CA 1
ATOM 1405 C C . PHE A 1 183 ? -8.503 3.934 17.592 1.00 92.50 183 PHE A C 1
ATOM 1407 O O . PHE A 1 183 ? -7.280 4.057 17.512 1.00 92.50 183 PHE A O 1
ATOM 1414 N N . GLU A 1 184 ? -9.108 3.100 18.430 1.00 93.31 184 GLU A N 1
ATOM 1415 C CA . GLU A 1 184 ? -8.417 2.041 19.158 1.00 93.31 184 GLU A CA 1
ATOM 1416 C C . GLU A 1 184 ? -8.582 0.743 18.370 1.00 93.31 184 GLU A C 1
ATOM 1418 O O . GLU A 1 184 ? -9.703 0.296 18.117 1.00 93.31 184 GLU A O 1
ATOM 1423 N N . TYR A 1 185 ? -7.463 0.173 17.940 1.00 95.75 185 TYR A N 1
ATOM 1424 C CA . TYR A 1 185 ? -7.428 -1.048 17.153 1.00 95.75 185 TYR A CA 1
ATOM 1425 C C . TYR A 1 185 ? -7.106 -2.248 18.028 1.00 95.75 185 TYR A C 1
ATOM 1427 O O . TYR A 1 185 ? -6.256 -2.214 18.917 1.00 95.75 185 TYR A O 1
ATOM 1435 N N . THR A 1 186 ? -7.746 -3.363 17.711 1.00 96.00 186 THR A N 1
ATOM 1436 C CA . THR A 1 186 ? -7.357 -4.671 18.227 1.00 96.00 186 THR A CA 1
ATOM 1437 C C . THR A 1 186 ? -6.018 -5.116 17.633 1.00 96.00 186 THR A C 1
ATOM 1439 O O . THR A 1 186 ? -5.629 -4.704 16.538 1.00 96.00 186 THR A O 1
ATOM 1442 N N . TYR A 1 187 ? -5.341 -6.062 18.292 1.00 94.75 187 TYR A N 1
ATOM 1443 C CA . TYR A 1 187 ? -4.126 -6.695 17.760 1.00 94.75 187 TYR A CA 1
ATOM 1444 C C . TYR A 1 187 ? -4.308 -7.219 16.323 1.00 94.75 187 TYR A C 1
ATOM 1446 O O . TYR A 1 187 ? -3.438 -7.067 15.464 1.00 94.75 187 TYR A O 1
ATOM 1454 N N . ALA A 1 188 ? -5.470 -7.811 16.037 1.00 95.88 188 ALA A N 1
ATOM 1455 C CA . ALA A 1 188 ? -5.798 -8.354 14.726 1.00 95.88 188 ALA A CA 1
ATOM 1456 C C . ALA A 1 188 ? -5.905 -7.257 13.647 1.00 95.88 188 ALA A C 1
ATOM 1458 O O . ALA A 1 188 ? -5.373 -7.427 12.549 1.00 95.88 188 ALA A O 1
ATOM 1459 N N . GLU A 1 189 ? -6.536 -6.126 13.970 1.00 97.31 189 GLU A N 1
ATOM 1460 C CA . GLU A 1 189 ? -6.648 -4.960 13.085 1.00 97.31 189 GLU A CA 1
ATOM 1461 C C . GLU A 1 189 ? -5.287 -4.293 12.852 1.00 97.31 189 GLU A C 1
ATOM 1463 O O . GLU A 1 189 ? -4.927 -4.026 11.705 1.00 97.31 189 GLU A O 1
ATOM 1468 N N . CYS A 1 190 ? -4.478 -4.132 13.901 1.00 96.56 190 CYS A N 1
ATOM 1469 C CA . CYS A 1 190 ? -3.105 -3.635 13.799 1.00 96.56 190 CYS A CA 1
ATOM 1470 C C . CYS A 1 190 ? -2.241 -4.488 12.857 1.00 96.56 190 CYS A C 1
ATOM 1472 O O . CYS A 1 190 ? -1.482 -3.960 12.044 1.00 96.56 190 CYS A O 1
ATOM 1474 N N . ARG A 1 191 ? -2.379 -5.820 12.901 1.00 96.38 191 ARG A N 1
ATOM 1475 C CA . ARG A 1 191 ? -1.660 -6.718 11.979 1.00 96.38 191 ARG A CA 1
ATOM 1476 C C . ARG A 1 191 ? -2.122 -6.577 10.534 1.00 96.38 191 ARG A C 1
ATOM 1478 O O . ARG A 1 191 ? -1.294 -6.684 9.628 1.00 96.38 191 ARG A O 1
ATOM 1485 N N . VAL A 1 192 ? -3.412 -6.321 10.306 1.00 97.88 192 VAL A N 1
ATOM 1486 C CA . VAL A 1 192 ? -3.909 -5.990 8.966 1.00 97.88 192 VAL A CA 1
ATOM 1487 C C . VAL A 1 192 ? -3.279 -4.685 8.493 1.00 97.88 192 VAL A C 1
ATOM 1489 O O . VAL A 1 192 ? -2.679 -4.694 7.424 1.00 97.88 192 VAL A O 1
ATOM 1492 N N . LEU A 1 193 ? -3.310 -3.612 9.287 1.00 96.94 193 LEU A N 1
ATOM 1493 C CA . LEU A 1 193 ? -2.695 -2.323 8.932 1.00 96.94 193 LEU A CA 1
ATOM 1494 C C . LEU A 1 193 ? -1.190 -2.457 8.640 1.00 96.94 193 LEU A C 1
ATOM 1496 O O . LEU A 1 193 ? -0.711 -1.965 7.618 1.00 96.94 193 LEU A O 1
ATOM 1500 N N . HIS A 1 194 ? -0.462 -3.238 9.443 1.00 95.56 194 HIS A N 1
ATOM 1501 C CA . HIS A 1 194 ? 0.947 -3.544 9.190 1.00 95.56 194 HIS A CA 1
ATOM 1502 C C . HIS A 1 194 ? 1.172 -4.264 7.847 1.00 95.56 194 HIS A C 1
ATOM 1504 O O . HIS A 1 194 ? 2.138 -3.987 7.137 1.00 95.56 194 HIS A O 1
ATOM 1510 N N . SER A 1 195 ? 0.264 -5.157 7.439 1.00 97.50 195 SER A N 1
ATOM 1511 C CA . SER A 1 195 ? 0.345 -5.789 6.115 1.00 97.50 195 SER A CA 1
ATOM 1512 C C . SER A 1 195 ? 0.156 -4.794 4.959 1.00 97.50 195 SER A C 1
ATOM 1514 O O . SER A 1 195 ? 0.725 -4.988 3.881 1.00 97.50 195 SER A O 1
ATOM 1516 N N . LEU A 1 196 ? -0.600 -3.710 5.176 1.00 97.38 196 LEU A N 1
ATOM 1517 C CA . LEU A 1 196 ? -0.786 -2.640 4.191 1.00 97.38 196 LEU A CA 1
ATOM 1518 C C . LEU A 1 196 ? 0.494 -1.807 4.051 1.00 97.38 196 LEU A C 1
ATOM 1520 O O . LEU A 1 196 ? 0.907 -1.514 2.928 1.00 97.38 196 LEU A O 1
ATOM 1524 N N . ASP A 1 197 ? 1.172 -1.512 5.167 1.00 94.56 197 ASP A N 1
ATOM 1525 C CA . ASP A 1 197 ? 2.502 -0.884 5.160 1.00 94.56 197 ASP A CA 1
ATOM 1526 C C . ASP A 1 197 ? 3.519 -1.734 4.381 1.00 94.56 197 ASP A C 1
ATOM 1528 O O . ASP A 1 197 ? 4.183 -1.243 3.464 1.00 94.56 197 ASP A O 1
ATOM 1532 N N . ILE A 1 198 ? 3.587 -3.040 4.665 1.00 95.62 198 ILE A N 1
ATOM 1533 C CA . ILE A 1 198 ? 4.456 -3.961 3.918 1.00 95.62 198 ILE A CA 1
ATOM 1534 C C . ILE A 1 198 ? 4.113 -3.941 2.427 1.00 95.62 198 ILE A C 1
ATOM 1536 O O . ILE A 1 198 ? 5.020 -3.903 1.597 1.00 95.62 198 ILE A O 1
ATOM 1540 N N . THR A 1 199 ? 2.829 -3.913 2.065 1.00 97.38 199 THR A N 1
ATOM 1541 C CA . THR A 1 199 ? 2.402 -3.842 0.659 1.00 97.38 199 THR A CA 1
ATOM 1542 C C . THR A 1 199 ? 2.946 -2.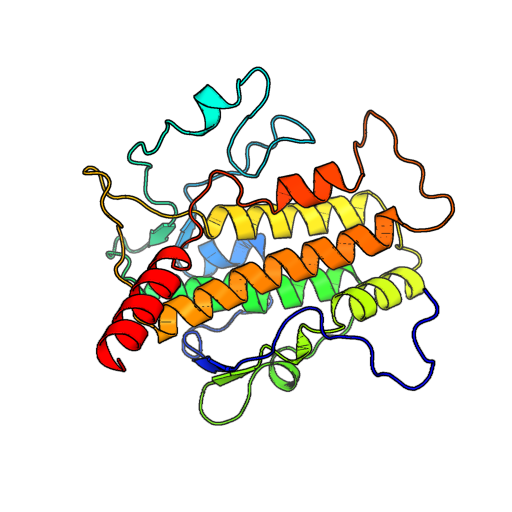583 -0.024 1.00 97.38 199 THR A C 1
ATOM 1544 O O . THR A 1 199 ? 3.518 -2.678 -1.112 1.00 97.38 199 THR A O 1
ATOM 1547 N N . ALA A 1 200 ? 2.874 -1.415 0.624 1.00 95.81 200 ALA A N 1
ATOM 1548 C CA . ALA A 1 200 ? 3.453 -0.178 0.092 1.00 95.81 200 ALA A CA 1
ATOM 1549 C C . ALA A 1 200 ? 4.985 -0.267 -0.067 1.00 95.81 200 ALA A C 1
ATOM 1551 O O . ALA A 1 200 ? 5.533 0.146 -1.095 1.00 95.81 200 ALA A O 1
ATOM 1552 N N . ARG A 1 201 ? 5.686 -0.870 0.903 1.00 94.56 201 ARG A N 1
ATOM 1553 C CA . ARG A 1 201 ? 7.144 -1.096 0.840 1.00 94.56 201 ARG A CA 1
ATOM 1554 C C . ARG A 1 201 ? 7.542 -2.061 -0.275 1.00 94.56 201 ARG A C 1
ATOM 1556 O O . ARG A 1 201 ? 8.544 -1.839 -0.948 1.00 94.56 201 ARG A O 1
ATOM 1563 N N . ILE A 1 202 ? 6.748 -3.099 -0.514 1.00 97.12 202 ILE A N 1
ATOM 1564 C CA . ILE A 1 202 ? 6.942 -4.063 -1.604 1.00 97.12 202 ILE A CA 1
ATOM 1565 C C . ILE A 1 202 ? 6.809 -3.373 -2.971 1.00 97.12 202 ILE A C 1
ATOM 1567 O O . ILE A 1 202 ? 7.624 -3.614 -3.863 1.00 97.12 202 ILE A O 1
ATOM 1571 N N . VAL A 1 203 ? 5.875 -2.427 -3.122 1.00 98.06 203 VAL A N 1
ATOM 1572 C CA . VAL A 1 203 ? 5.799 -1.577 -4.325 1.00 98.06 203 VAL A CA 1
ATOM 1573 C C . VAL A 1 203 ? 7.041 -0.687 -4.474 1.00 98.06 203 VAL A C 1
ATOM 1575 O O . VAL A 1 203 ? 7.569 -0.546 -5.577 1.00 98.06 203 VAL A O 1
ATOM 1578 N N . ALA A 1 204 ? 7.566 -0.123 -3.383 1.00 96.50 204 ALA A N 1
ATOM 1579 C CA . ALA A 1 204 ? 8.802 0.661 -3.431 1.00 96.50 204 ALA A CA 1
ATOM 1580 C C . ALA A 1 204 ? 10.020 -0.182 -3.839 1.00 96.50 204 ALA A C 1
ATOM 1582 O O . ALA A 1 204 ? 10.794 0.239 -4.699 1.00 96.50 204 ALA A O 1
ATOM 1583 N N . LEU A 1 205 ? 10.164 -1.393 -3.290 1.00 96.44 205 LEU A N 1
ATOM 1584 C CA . LEU A 1 205 ? 11.213 -2.337 -3.688 1.00 96.44 205 LEU A CA 1
ATOM 1585 C C . LEU A 1 205 ? 11.138 -2.662 -5.182 1.00 96.44 205 LEU A C 1
ATOM 1587 O O . LEU A 1 205 ? 12.165 -2.703 -5.855 1.00 96.44 205 LEU A O 1
ATOM 1591 N N . HIS A 1 206 ? 9.931 -2.822 -5.723 1.00 97.69 206 HIS A N 1
ATOM 1592 C CA . HIS A 1 206 ? 9.734 -3.020 -7.155 1.00 97.69 206 HIS A CA 1
ATOM 1593 C C . HIS A 1 206 ? 10.214 -1.822 -7.985 1.00 97.69 206 HIS A C 1
ATOM 1595 O O . HIS A 1 206 ? 10.960 -2.000 -8.947 1.00 97.69 206 HIS A O 1
ATOM 1601 N N . LEU A 1 207 ? 9.854 -0.599 -7.588 1.00 97.44 207 LEU A N 1
ATOM 1602 C CA . LEU A 1 207 ? 10.307 0.620 -8.264 1.00 97.44 207 LEU A CA 1
ATOM 1603 C C . LEU A 1 207 ? 11.833 0.782 -8.228 1.00 97.44 207 LEU A C 1
ATOM 1605 O O . LEU A 1 207 ? 12.418 1.268 -9.196 1.00 97.44 207 LEU A O 1
ATOM 1609 N N . LEU A 1 208 ? 12.494 0.341 -7.156 1.00 95.62 208 LEU A N 1
ATOM 1610 C CA . LEU A 1 208 ? 13.956 0.371 -7.073 1.00 95.62 208 LEU A CA 1
ATOM 1611 C C . LEU A 1 208 ? 14.616 -0.522 -8.124 1.00 95.62 208 LEU A C 1
ATOM 1613 O O . LEU A 1 208 ? 15.625 -0.122 -8.701 1.00 95.62 208 LEU A O 1
ATOM 1617 N N . LEU A 1 209 ? 14.026 -1.677 -8.448 1.00 96.12 209 LEU A N 1
ATOM 1618 C CA . LEU A 1 209 ? 14.547 -2.555 -9.504 1.00 96.12 209 LEU A CA 1
ATOM 1619 C C . LEU A 1 209 ? 14.598 -1.852 -10.868 1.00 96.12 209 LEU A C 1
ATOM 1621 O O . LEU A 1 209 ? 15.510 -2.111 -11.649 1.00 96.12 209 LEU A O 1
ATOM 1625 N N . HIS A 1 210 ? 13.672 -0.928 -11.140 1.00 95.25 210 HIS A N 1
ATOM 1626 C CA . HIS A 1 210 ? 13.686 -0.125 -12.363 1.00 95.25 210 HIS A CA 1
ATOM 1627 C C . HIS A 1 210 ? 14.807 0.915 -12.395 1.00 95.25 210 HIS A C 1
ATOM 1629 O O . HIS A 1 210 ? 15.434 1.104 -13.434 1.00 95.25 210 HIS A O 1
ATOM 1635 N N . VAL A 1 211 ? 15.081 1.564 -11.264 1.00 93.12 211 VAL A N 1
ATOM 1636 C CA . VAL A 1 211 ? 16.125 2.597 -11.167 1.00 93.12 211 VAL A CA 1
ATOM 1637 C C . VAL A 1 211 ? 17.531 1.997 -11.273 1.00 93.12 211 VAL A C 1
ATOM 1639 O O . VAL A 1 211 ? 18.447 2.662 -11.746 1.00 93.12 211 VAL A O 1
ATOM 1642 N N . TYR A 1 212 ? 17.710 0.735 -10.876 1.00 90.94 212 TYR A N 1
ATOM 1643 C CA . TYR A 1 212 ? 19.002 0.043 -10.942 1.00 90.94 212 TYR A CA 1
ATOM 1644 C C . TYR A 1 212 ? 19.269 -0.688 -12.271 1.00 90.94 212 TYR A C 1
ATOM 1646 O O . TYR A 1 212 ? 20.259 -1.414 -12.379 1.00 90.94 212 TYR A O 1
ATOM 1654 N N . ILE A 1 213 ? 18.433 -0.499 -13.300 1.00 91.81 213 ILE A N 1
ATOM 1655 C CA . ILE A 1 213 ? 18.700 -1.045 -14.638 1.00 91.81 213 ILE A CA 1
ATOM 1656 C C . ILE A 1 213 ? 19.964 -0.386 -15.225 1.00 91.81 213 ILE A C 1
ATOM 1658 O O . ILE A 1 213 ? 20.081 0.844 -15.201 1.00 91.81 213 ILE A O 1
ATOM 1662 N N . PRO A 1 214 ? 20.897 -1.157 -15.820 1.00 87.06 214 PRO A N 1
ATOM 1663 C CA . PRO A 1 214 ? 22.032 -0.589 -16.540 1.00 87.06 214 PRO A CA 1
ATOM 1664 C C . PRO A 1 214 ? 21.588 0.391 -17.635 1.00 87.06 214 PRO A C 1
ATOM 1666 O O . PRO A 1 214 ? 20.810 0.037 -18.517 1.00 87.06 214 PRO A O 1
ATOM 1669 N N . GLY A 1 215 ? 22.103 1.622 -17.592 1.00 81.69 215 GLY A N 1
ATOM 1670 C CA . GLY A 1 215 ? 21.763 2.668 -18.561 1.00 81.69 215 GLY A CA 1
ATOM 1671 C C . GLY A 1 215 ? 20.481 3.449 -18.250 1.00 81.69 215 GLY A C 1
ATOM 1672 O O . GLY A 1 215 ? 20.082 4.281 -19.062 1.00 81.69 215 GLY A O 1
ATOM 1673 N N . PHE A 1 216 ? 19.849 3.231 -17.092 1.00 85.56 216 PHE A N 1
ATOM 1674 C CA . PHE A 1 216 ? 18.760 4.089 -16.628 1.00 85.56 216 PHE A CA 1
ATOM 1675 C C . PHE A 1 216 ? 19.297 5.494 -16.307 1.00 85.56 216 PHE A C 1
ATOM 1677 O O . PHE A 1 216 ? 20.079 5.681 -15.374 1.00 85.56 216 PHE A O 1
ATOM 1684 N N . MET A 1 217 ? 18.902 6.488 -17.106 1.00 76.88 217 MET A N 1
ATOM 1685 C CA . MET A 1 217 ? 19.363 7.870 -16.961 1.00 76.88 217 MET A CA 1
ATOM 1686 C C . MET A 1 217 ? 18.409 8.667 -16.072 1.00 76.88 217 MET A C 1
ATOM 1688 O O . MET A 1 217 ? 17.263 8.933 -16.438 1.00 76.88 217 MET A O 1
ATOM 1692 N N . VAL A 1 218 ? 18.908 9.093 -14.913 1.00 73.00 218 VAL A N 1
ATOM 1693 C CA . VAL A 1 218 ? 18.214 10.035 -14.030 1.00 73.00 218 VAL A CA 1
ATOM 1694 C C . VAL A 1 218 ? 18.380 11.442 -14.591 1.00 73.00 218 VAL A C 1
ATOM 1696 O O . VAL A 1 218 ? 19.505 11.870 -14.851 1.00 73.00 218 VAL A O 1
ATOM 1699 N N . THR A 1 219 ? 17.283 12.178 -14.764 1.00 69.06 219 THR A N 1
ATOM 1700 C CA . THR A 1 219 ? 17.352 13.614 -15.052 1.00 69.06 219 THR A CA 1
ATOM 1701 C C . THR A 1 219 ? 16.916 14.391 -13.817 1.00 69.06 219 THR A C 1
ATOM 1703 O O . THR A 1 219 ? 16.062 13.945 -13.052 1.00 69.06 219 THR A O 1
ATOM 1706 N N . ASN A 1 220 ? 17.477 15.582 -13.614 1.00 63.28 220 ASN A N 1
ATOM 1707 C CA . ASN A 1 220 ? 17.057 16.455 -12.512 1.00 63.28 220 ASN A CA 1
ATOM 1708 C C . ASN A 1 220 ? 15.560 16.816 -12.599 1.00 63.28 220 ASN A C 1
ATOM 1710 O O . ASN A 1 220 ? 14.932 17.081 -11.581 1.00 63.28 220 ASN A O 1
ATOM 1714 N N . GLU A 1 221 ? 14.989 16.789 -13.807 1.00 62.19 221 GLU A N 1
ATOM 1715 C CA . GLU A 1 221 ? 13.584 17.105 -14.080 1.00 62.19 221 GLU A CA 1
ATOM 1716 C C . GLU A 1 221 ? 12.628 15.966 -13.704 1.00 62.19 221 GLU A C 1
ATOM 1718 O O . GLU A 1 221 ? 11.532 16.223 -13.213 1.00 62.19 221 GLU A O 1
ATOM 1723 N N . ASN A 1 222 ? 13.027 14.704 -13.905 1.00 68.38 222 ASN A N 1
ATOM 1724 C CA . ASN A 1 222 ? 12.192 13.554 -13.555 1.00 68.38 222 ASN A CA 1
ATOM 1725 C C . ASN A 1 222 ? 12.443 13.055 -12.119 1.00 68.38 222 ASN A C 1
ATOM 1727 O O . ASN A 1 222 ? 11.590 12.374 -11.545 1.00 68.38 222 ASN A O 1
ATOM 1731 N N . GLY A 1 223 ? 13.603 13.391 -11.539 1.00 77.75 223 GLY A N 1
ATOM 1732 C CA . GLY A 1 223 ? 14.034 13.051 -10.181 1.00 77.75 223 GLY A CA 1
ATOM 1733 C C . GLY A 1 223 ? 13.926 11.567 -9.832 1.00 77.75 223 GLY A C 1
ATOM 1734 O O . GLY A 1 223 ? 13.802 11.221 -8.657 1.00 77.75 223 GLY A O 1
ATOM 1735 N N . TRP A 1 224 ? 13.924 10.677 -10.830 1.00 87.88 224 TRP A N 1
ATOM 1736 C CA . TRP A 1 224 ? 13.832 9.237 -10.606 1.00 87.88 224 TRP A CA 1
ATOM 1737 C C . TRP A 1 224 ? 15.108 8.730 -9.952 1.00 87.88 224 TRP A C 1
ATOM 1739 O O . TRP A 1 224 ? 16.146 8.626 -10.584 1.00 87.88 224 TRP A O 1
ATOM 1749 N N . GLY A 1 225 ? 15.028 8.392 -8.673 1.00 87.69 225 GLY A N 1
ATOM 1750 C CA . GLY A 1 225 ? 16.166 7.910 -7.912 1.00 87.69 225 GLY A CA 1
ATOM 1751 C C . GLY A 1 225 ? 15.726 7.216 -6.635 1.00 87.69 225 GLY A C 1
ATOM 1752 O O . GLY A 1 225 ? 14.556 7.273 -6.246 1.00 87.69 225 GLY A O 1
ATOM 1753 N N . HIS A 1 226 ? 16.691 6.589 -5.967 1.00 89.94 226 HIS A N 1
ATOM 1754 C CA . HIS A 1 226 ? 16.490 5.927 -4.679 1.00 89.94 226 HIS A CA 1
ATOM 1755 C C . HIS A 1 226 ? 15.787 6.847 -3.670 1.00 89.94 226 HIS A C 1
ATOM 1757 O O . HIS A 1 226 ? 14.797 6.457 -3.060 1.00 89.94 226 HIS A O 1
ATOM 1763 N N . GLU A 1 227 ? 16.233 8.100 -3.566 1.00 89.00 227 GLU A N 1
ATOM 1764 C CA . GLU A 1 227 ? 15.690 9.072 -2.617 1.00 89.00 227 GLU A CA 1
ATOM 1765 C C . GLU A 1 227 ? 14.221 9.423 -2.885 1.00 89.00 227 GLU A C 1
ATOM 1767 O O . GLU A 1 227 ? 13.428 9.493 -1.948 1.00 89.00 227 GLU A O 1
ATOM 1772 N N . ARG A 1 228 ? 13.830 9.599 -4.153 1.00 90.81 228 ARG A N 1
ATOM 1773 C CA . ARG A 1 228 ? 12.437 9.880 -4.525 1.00 90.81 228 ARG A CA 1
ATOM 1774 C C . ARG A 1 228 ? 11.509 8.743 -4.118 1.00 90.81 228 ARG A C 1
ATOM 1776 O O . ARG A 1 228 ? 10.423 8.995 -3.592 1.00 90.81 228 ARG A O 1
ATOM 1783 N N . ILE A 1 229 ? 11.930 7.506 -4.385 1.00 92.38 229 ILE A N 1
ATOM 1784 C CA . ILE A 1 229 ? 11.153 6.312 -4.049 1.00 92.38 229 ILE A CA 1
ATOM 1785 C C . ILE A 1 229 ? 11.038 6.194 -2.537 1.00 92.38 229 ILE A C 1
ATOM 1787 O O . ILE A 1 229 ? 9.919 6.109 -2.041 1.00 92.38 229 ILE A O 1
ATOM 1791 N N . LEU A 1 230 ? 12.163 6.279 -1.817 1.00 90.06 230 LEU A N 1
ATOM 1792 C CA . LEU A 1 230 ? 12.168 6.239 -0.359 1.00 90.06 230 LEU A CA 1
ATOM 1793 C C . LEU A 1 230 ? 11.234 7.298 0.217 1.00 90.06 230 LEU A C 1
ATOM 1795 O O . LEU A 1 230 ? 10.264 6.927 0.857 1.00 90.06 230 LEU A O 1
ATOM 1799 N N . LYS A 1 231 ? 11.436 8.586 -0.091 1.00 88.31 231 LYS A N 1
ATOM 1800 C CA . LYS A 1 231 ? 10.610 9.689 0.436 1.00 88.31 231 LYS A CA 1
ATOM 1801 C C . LYS A 1 231 ? 9.124 9.565 0.100 1.00 88.31 231 LYS A C 1
ATOM 1803 O O . LYS A 1 231 ? 8.287 10.089 0.825 1.00 88.31 231 LYS A O 1
ATOM 1808 N N . SER A 1 232 ? 8.777 8.885 -0.990 1.00 89.12 232 SER A N 1
ATOM 1809 C CA . SER A 1 232 ? 7.382 8.667 -1.388 1.00 89.12 232 SER A CA 1
ATOM 1810 C C . SER A 1 232 ? 6.669 7.583 -0.581 1.00 89.12 232 SER A C 1
ATOM 1812 O O . SER A 1 232 ? 5.440 7.555 -0.588 1.00 89.12 232 SER A O 1
ATOM 1814 N N . VAL A 1 233 ? 7.421 6.711 0.092 1.00 86.75 233 VAL A N 1
ATOM 1815 C CA . VAL A 1 233 ? 6.896 5.685 1.006 1.00 86.75 233 VAL A CA 1
ATOM 1816 C C . VAL A 1 233 ? 7.467 5.803 2.418 1.00 86.75 233 VAL A C 1
ATOM 1818 O O . VAL A 1 233 ? 7.367 4.874 3.215 1.00 86.75 233 VAL A O 1
ATOM 1821 N N . ASP A 1 234 ? 8.112 6.930 2.707 1.00 80.38 234 ASP A N 1
ATOM 1822 C CA . ASP A 1 234 ? 8.797 7.154 3.963 1.00 80.38 234 ASP A CA 1
ATOM 1823 C C . ASP A 1 234 ? 7.808 7.583 5.043 1.00 80.38 234 ASP A C 1
ATOM 1825 O O . ASP A 1 234 ? 6.999 8.497 4.858 1.00 80.38 234 ASP A O 1
ATOM 1829 N N . TRP A 1 235 ? 7.949 6.937 6.192 1.00 67.19 235 TRP A N 1
ATOM 1830 C CA . TRP A 1 235 ? 7.215 7.217 7.416 1.00 67.19 235 TRP A CA 1
ATOM 1831 C C . TRP A 1 235 ? 8.039 8.043 8.403 1.00 67.19 235 TRP A C 1
ATOM 1833 O O . TRP A 1 235 ? 7.563 8.336 9.493 1.00 67.19 235 TRP A O 1
ATOM 1843 N N . THR A 1 236 ? 9.276 8.443 8.075 1.00 57.59 236 THR A N 1
ATOM 1844 C CA . THR A 1 236 ? 10.060 9.300 8.975 1.00 57.59 236 THR A CA 1
ATOM 1845 C C . THR A 1 236 ? 9.288 10.589 9.261 1.00 57.59 236 THR A C 1
ATOM 1847 O O . THR A 1 236 ? 8.985 11.373 8.361 1.00 57.59 236 THR A O 1
ATOM 1850 N N . GLY A 1 237 ? 8.923 10.799 10.527 1.00 57.34 237 GLY A N 1
ATOM 1851 C CA . GLY A 1 237 ? 8.104 11.936 10.955 1.00 57.34 237 GLY A CA 1
ATOM 1852 C C . GLY A 1 237 ? 6.597 11.785 10.713 1.00 57.34 237 GLY A C 1
ATOM 1853 O O . GLY A 1 237 ? 5.894 12.791 10.749 1.00 57.34 237 GLY A O 1
ATOM 1854 N N . ARG A 1 238 ? 6.092 10.572 10.451 1.00 64.19 238 ARG A N 1
ATOM 1855 C CA . ARG A 1 238 ? 4.657 10.276 10.416 1.00 64.19 238 ARG A CA 1
ATOM 1856 C C . ARG A 1 238 ? 4.347 8.971 11.140 1.00 64.19 238 ARG A C 1
ATOM 1858 O O . ARG A 1 238 ? 4.950 7.942 10.852 1.00 64.19 238 ARG A O 1
ATOM 1865 N N . GLU A 1 239 ? 3.381 9.030 12.042 1.00 71.56 239 GLU A N 1
ATOM 1866 C CA . GLU A 1 239 ? 2.843 7.851 12.713 1.00 71.56 239 GLU A CA 1
ATOM 1867 C C . GLU A 1 239 ? 2.012 7.057 11.695 1.00 71.56 239 GLU A C 1
ATOM 1869 O O . GLU A 1 239 ? 1.171 7.608 10.972 1.00 71.56 239 GLU A O 1
ATOM 1874 N N . CYS A 1 240 ? 2.348 5.774 11.552 1.00 79.94 240 CYS A N 1
ATOM 1875 C CA . CYS A 1 240 ? 1.658 4.858 10.653 1.00 79.94 240 CYS A CA 1
ATOM 1876 C C . CYS A 1 240 ? 0.456 4.288 11.399 1.00 79.94 240 CYS A C 1
ATOM 1878 O O . CYS A 1 240 ? 0.597 3.781 12.515 1.00 79.94 240 CYS A O 1
ATOM 1880 N N . GLU A 1 241 ? -0.722 4.368 10.783 1.00 83.06 241 GLU A N 1
ATOM 1881 C CA . GLU A 1 241 ? -1.974 3.949 11.402 1.00 83.06 241 GLU A CA 1
ATOM 1882 C C . GLU A 1 241 ? -1.853 2.516 11.950 1.00 83.06 241 GLU A C 1
ATOM 1884 O O . GLU A 1 241 ? -1.581 1.563 11.218 1.00 83.06 241 GLU A O 1
ATOM 1889 N N . GLY A 1 242 ? -2.051 2.368 13.260 1.00 86.44 242 GLY A N 1
ATOM 1890 C CA . GLY A 1 242 ? -2.039 1.081 13.955 1.00 86.44 242 GLY A CA 1
ATOM 1891 C C . GLY A 1 242 ? -0.657 0.477 14.228 1.00 86.44 242 GLY A C 1
ATOM 1892 O O . GLY A 1 242 ? -0.580 -0.459 15.020 1.00 86.44 242 GLY A O 1
ATOM 1893 N N . LEU A 1 243 ? 0.439 0.989 13.654 1.00 86.62 243 LEU A N 1
ATOM 1894 C CA . LEU A 1 243 ? 1.775 0.432 13.909 1.00 86.62 243 LEU A CA 1
ATOM 1895 C C . LEU A 1 243 ? 2.267 0.760 15.323 1.00 86.62 243 LEU A C 1
ATOM 1897 O O . LEU A 1 243 ? 2.792 -0.116 16.010 1.00 86.62 243 LEU A O 1
ATOM 1901 N N . ASP A 1 244 ? 2.035 1.988 15.781 1.00 85.75 244 ASP A N 1
ATOM 1902 C CA . ASP A 1 244 ? 2.398 2.391 17.142 1.00 85.75 244 ASP A CA 1
ATOM 19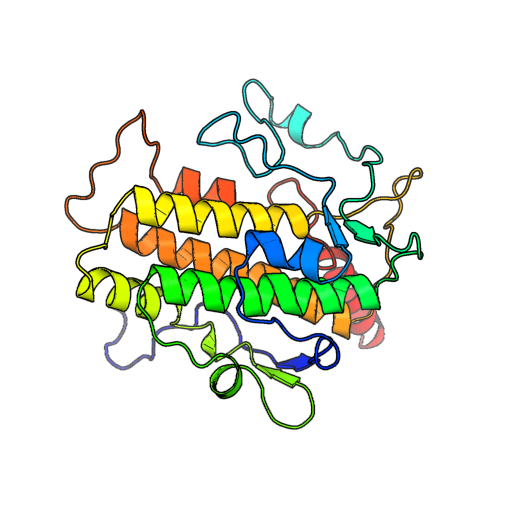03 C C . ASP A 1 244 ? 1.535 1.653 18.172 1.00 85.75 244 ASP A C 1
ATOM 1905 O O . ASP A 1 244 ? 2.051 1.129 19.154 1.00 85.75 244 ASP A O 1
ATOM 1909 N N . GLN A 1 245 ? 0.241 1.478 17.881 1.00 91.50 245 GLN A N 1
ATOM 1910 C CA . GLN A 1 245 ? -0.653 0.642 18.691 1.00 91.50 245 GLN A CA 1
ATOM 1911 C C . GLN A 1 245 ? -0.191 -0.821 18.734 1.00 91.50 245 GLN A C 1
ATOM 1913 O O . GLN A 1 245 ? -0.251 -1.448 19.786 1.00 91.50 245 GLN A O 1
ATOM 1918 N N . LEU A 1 246 ? 0.305 -1.376 17.621 1.00 90.81 246 LEU A N 1
ATOM 1919 C CA . LEU A 1 246 ? 0.861 -2.731 17.598 1.00 90.81 246 LEU A CA 1
ATOM 1920 C C . LEU A 1 246 ? 2.074 -2.860 18.524 1.00 90.81 246 LEU A C 1
ATOM 1922 O O . LEU A 1 246 ? 2.198 -3.862 19.226 1.00 90.81 246 LEU A O 1
ATOM 1926 N N . SER A 1 247 ? 2.954 -1.855 18.521 1.00 88.94 247 SER A N 1
ATOM 1927 C CA . SER A 1 247 ? 4.103 -1.794 19.427 1.00 88.94 247 SER A CA 1
ATOM 1928 C C . SER A 1 247 ? 3.655 -1.694 20.888 1.00 88.94 247 SER A C 1
ATOM 1930 O O . SER A 1 247 ? 4.159 -2.445 21.720 1.00 88.94 247 SER A O 1
ATOM 1932 N N . ASP A 1 248 ? 2.687 -0.827 21.196 1.00 90.56 248 ASP A N 1
ATOM 1933 C CA . ASP A 1 248 ? 2.148 -0.649 22.552 1.00 90.56 248 ASP A CA 1
ATOM 1934 C C . ASP A 1 248 ? 1.523 -1.950 23.093 1.00 90.56 248 ASP A C 1
ATOM 1936 O O . ASP A 1 248 ? 1.788 -2.358 24.229 1.00 90.56 248 ASP A O 1
ATOM 1940 N N . ILE A 1 249 ? 0.738 -2.644 22.257 1.00 91.94 249 ILE A N 1
ATOM 1941 C CA . ILE A 1 249 ? 0.138 -3.945 22.587 1.00 91.94 249 ILE A CA 1
ATOM 1942 C C . ILE A 1 249 ? 1.233 -4.986 22.836 1.00 91.94 249 ILE A C 1
ATOM 1944 O O . ILE A 1 249 ? 1.220 -5.647 23.871 1.00 91.94 249 ILE A O 1
ATOM 1948 N N . ALA A 1 250 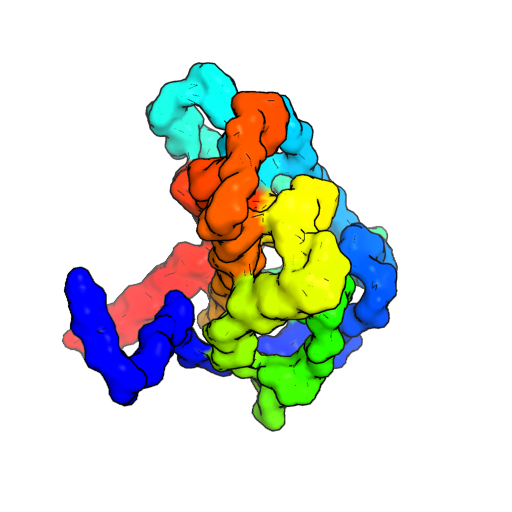? 2.214 -5.102 21.936 1.00 89.19 250 ALA A N 1
ATOM 1949 C CA . ALA A 1 250 ? 3.299 -6.072 22.078 1.00 89.19 250 ALA A CA 1
ATOM 1950 C C . ALA A 1 250 ? 4.143 -5.827 23.340 1.00 89.19 250 ALA A C 1
ATOM 1952 O O . ALA A 1 250 ? 4.548 -6.777 24.004 1.00 89.19 250 ALA A O 1
ATOM 1953 N N . GLN A 1 251 ? 4.403 -4.566 23.694 1.00 89.81 251 GLN A N 1
ATOM 1954 C CA . GLN A 1 251 ? 5.126 -4.222 24.921 1.00 89.81 251 GLN A CA 1
ATOM 1955 C C . GLN A 1 251 ? 4.332 -4.582 26.175 1.00 89.81 251 GLN A C 1
ATOM 1957 O O . GLN A 1 251 ? 4.914 -5.072 27.140 1.00 89.81 251 GLN A O 1
ATOM 1962 N N . THR A 1 252 ? 3.016 -4.371 26.148 1.00 91.25 252 THR A N 1
ATOM 1963 C CA . THR A 1 252 ? 2.129 -4.736 27.257 1.00 91.25 252 THR A CA 1
ATOM 1964 C C . THR A 1 252 ? 2.100 -6.254 27.436 1.00 91.25 252 THR A C 1
ATOM 1966 O O . THR A 1 252 ? 2.338 -6.735 28.539 1.00 91.25 252 THR A O 1
ATOM 1969 N N . GLU A 1 253 ? 1.934 -7.017 26.351 1.00 89.31 253 GLU A N 1
ATOM 1970 C CA . GLU A 1 253 ? 1.978 -8.486 26.389 1.00 89.31 253 GLU A CA 1
ATOM 1971 C C . GLU A 1 253 ? 3.331 -9.023 26.880 1.00 89.31 253 GLU A C 1
ATOM 1973 O O . GLU A 1 253 ? 3.369 -9.977 27.655 1.00 89.31 253 GLU A O 1
ATOM 1978 N N . LEU A 1 254 ? 4.449 -8.419 26.459 1.00 88.88 254 LEU A N 1
ATOM 1979 C CA . LEU A 1 254 ? 5.780 -8.796 26.945 1.00 88.88 254 LEU A CA 1
ATOM 1980 C C . LEU A 1 254 ? 5.933 -8.515 28.442 1.00 88.88 254 LEU A C 1
ATOM 1982 O O . LEU A 1 254 ? 6.421 -9.372 29.171 1.00 88.88 254 LEU A O 1
ATOM 1986 N N . ALA A 1 255 ? 5.488 -7.349 28.916 1.00 90.94 255 ALA A N 1
ATOM 1987 C CA . ALA A 1 255 ? 5.561 -6.996 30.331 1.00 90.94 255 ALA A CA 1
ATOM 1988 C C . ALA A 1 255 ? 4.719 -7.934 31.215 1.00 90.94 255 ALA A C 1
ATOM 1990 O O . ALA A 1 255 ? 5.105 -8.228 32.345 1.00 90.94 255 ALA A O 1
ATOM 1991 N N . GLU A 1 256 ? 3.591 -8.429 30.69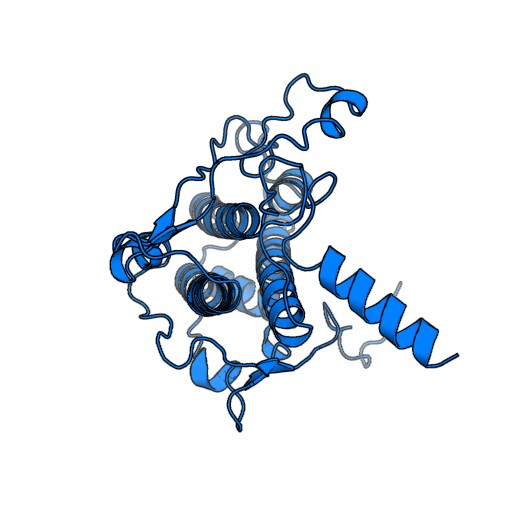9 1.00 91.50 256 GLU A N 1
ATOM 1992 C CA . GLU A 1 256 ? 2.756 -9.430 31.371 1.00 91.50 256 GLU A CA 1
ATOM 1993 C C . GLU A 1 256 ? 3.411 -10.821 31.432 1.00 91.50 256 GLU A C 1
ATOM 1995 O O . GLU A 1 256 ? 3.088 -11.612 32.321 1.00 91.50 256 GLU A O 1
ATOM 2000 N N . GLN A 1 257 ? 4.341 -11.126 30.521 1.00 88.75 257 GLN A N 1
ATOM 2001 C CA . GLN A 1 257 ? 5.043 -12.414 30.449 1.00 88.75 257 GLN A CA 1
ATOM 2002 C C . GLN A 1 257 ? 6.307 -12.493 31.328 1.00 88.75 257 GLN A C 1
ATOM 2004 O O . GLN A 1 257 ? 6.775 -13.607 31.585 1.00 88.75 257 GLN A O 1
ATOM 2009 N N . GLY A 1 258 ? 6.805 -11.360 31.843 1.00 72.25 258 GLY A N 1
ATOM 2010 C CA . GLY A 1 258 ? 7.986 -11.265 32.720 1.00 72.25 258 GLY A CA 1
ATOM 2011 C C . GLY A 1 258 ? 9.310 -11.176 31.971 1.00 72.25 258 GLY A C 1
ATOM 2012 O O . GLY A 1 258 ? 10.307 -11.701 32.518 1.00 72.25 258 GLY A O 1
#